Protein AF-X1KJT9-F1 (afdb_monomer)

Radius of gyration: 26.24 Å; Cα contacts (8 Å, |Δi|>4): 200; chains: 1; bounding box: 76×40×65 Å

Foldseek 3Di:
DDDDDDDPVDDDDPVVVVVVVVVCVVVVHPDDDPDDDDDDPDPPPPPPDDDDQDPVLVVCQQADAAEPVLVVLCLVPVVSSCVCPVVVDDDPPDPDLDDDLVLVQVLVLVLVCVLCVVQAVAQDDLDPVSVVCSLVSLVVSLCVSCVVRDDPCSVVVSVVCVVVVVVVSVCSNPPPPQQFGGWNDAQDKDWDWDDDPPGIHIYIDTFHTWTQHPVRDIDTDDDDPDPPPPPPDDCVCVVPQDPDSVRVSD

Mean predicted aligned error: 12.19 Å

Nearest PDB structures (foldseek):
  4ic1-assembly1_D  TM=3.280E-01  e=5.562E-02  Saccharolobus solfataricus P2
  7aor-assembly1_u  TM=2.710E-01  e=9.405E-01  Trypanosoma cruzi strain CL Brener
  6ysz-assembly1_A  TM=5.244E-01  e=9.360E+00  Escherichia phage T7

InterPro domains:
  IPR011604 PD-(D/E)XK endonuclease-like domain superfamily [G3DSA:3.90.320.10] (45-244)
  IPR038726 PD-(D/E)XK endonuclease-like domain, AddAB-type [PF12705] (66-237)

Structure (mmCIF, N/CA/C/O backbone):
data_AF-X1KJT9-F1
#
_entry.id   AF-X1KJT9-F1
#
loop_
_atom_site.group_PDB
_atom_site.id
_atom_site.type_symbol
_atom_site.label_atom_id
_atom_site.label_alt_id
_atom_site.label_comp_id
_atom_site.label_asym_id
_atom_site.label_entity_id
_atom_site.label_seq_id
_atom_site.pdbx_PDB_ins_code
_atom_site.Cartn_x
_atom_site.Cartn_y
_atom_site.Cartn_z
_atom_site.occupancy
_atom_site.B_iso_or_equiv
_atom_site.auth_seq_id
_atom_site.auth_comp_id
_atom_site.auth_asym_id
_atom_site.auth_atom_id
_atom_site.pdbx_PDB_model_num
ATOM 1 N N . HIS A 1 1 ? 40.900 -1.464 -30.875 1.00 63.62 1 HIS A N 1
ATOM 2 C CA . HIS A 1 1 ? 40.202 -0.169 -30.743 1.00 63.62 1 HIS A CA 1
ATOM 3 C C . HIS A 1 1 ? 39.286 -0.243 -29.531 1.00 63.62 1 HIS A C 1
ATOM 5 O O . HIS A 1 1 ? 38.656 -1.276 -29.354 1.00 63.62 1 HIS A O 1
ATOM 11 N N . LEU A 1 2 ? 39.279 0.779 -28.672 1.00 69.38 2 LEU A N 1
ATOM 12 C CA . LEU A 1 2 ? 38.346 0.868 -27.544 1.00 69.38 2 LEU A CA 1
ATOM 13 C C . LEU A 1 2 ? 37.087 1.581 -28.036 1.00 69.38 2 LEU A C 1
ATOM 15 O O . LEU A 1 2 ? 37.201 2.633 -28.661 1.00 69.38 2 LEU A O 1
ATOM 19 N N . ILE A 1 3 ? 35.923 0.990 -27.788 1.00 73.31 3 ILE A N 1
ATOM 20 C CA . ILE A 1 3 ? 34.614 1.541 -28.147 1.00 73.31 3 ILE A CA 1
ATOM 21 C C . ILE A 1 3 ? 33.859 1.738 -26.837 1.00 73.31 3 ILE A C 1
ATOM 23 O O . ILE A 1 3 ? 33.831 0.828 -26.009 1.00 73.31 3 ILE A O 1
ATOM 27 N N . TYR A 1 4 ? 33.288 2.921 -26.635 1.00 73.19 4 TYR A N 1
ATOM 28 C CA . TYR A 1 4 ? 32.489 3.240 -25.458 1.00 73.19 4 TYR A CA 1
ATOM 29 C C . TYR A 1 4 ? 31.256 4.049 -25.873 1.00 73.19 4 TYR A C 1
ATOM 31 O O . TYR A 1 4 ? 31.257 4.709 -26.911 1.00 73.19 4 TYR A O 1
ATOM 39 N N . GLU A 1 5 ? 30.200 3.948 -25.073 1.00 71.44 5 GLU A N 1
ATOM 40 C CA . GLU A 1 5 ? 28.958 4.698 -25.244 1.00 71.44 5 GLU A CA 1
ATOM 41 C C . GLU A 1 5 ? 28.996 5.920 -24.320 1.00 71.44 5 GLU A C 1
ATOM 43 O O . GLU A 1 5 ? 29.374 5.793 -23.157 1.00 71.44 5 GLU A O 1
ATOM 48 N N . GLU A 1 6 ? 28.623 7.089 -24.836 1.00 67.06 6 GLU A N 1
ATOM 49 C CA . GLU A 1 6 ? 28.507 8.328 -24.066 1.00 67.06 6 GLU A CA 1
ATOM 50 C C . GLU A 1 6 ? 27.130 8.926 -24.338 1.00 67.06 6 GLU A C 1
ATOM 52 O O . GLU A 1 6 ? 26.809 9.288 -25.471 1.00 67.06 6 GLU A O 1
ATOM 57 N N . ASN A 1 7 ? 26.293 8.971 -23.306 1.00 71.12 7 ASN A N 1
ATOM 58 C CA . ASN A 1 7 ? 24.970 9.586 -23.347 1.00 71.12 7 ASN A CA 1
ATOM 59 C C . ASN A 1 7 ? 24.671 10.230 -21.979 1.00 71.12 7 ASN A C 1
ATOM 61 O O . ASN A 1 7 ? 25.458 10.098 -21.045 1.00 71.12 7 ASN A O 1
ATOM 65 N N . SER A 1 8 ? 23.546 10.935 -21.844 1.00 63.91 8 SER A N 1
ATOM 66 C CA . SER A 1 8 ? 23.179 11.643 -20.604 1.00 63.91 8 SER A CA 1
ATOM 67 C C . SER A 1 8 ? 23.003 10.742 -19.373 1.00 63.91 8 SER A C 1
ATOM 69 O O . SER A 1 8 ? 22.919 11.255 -18.263 1.00 63.91 8 SER A O 1
ATOM 71 N N . GLU A 1 9 ? 22.921 9.423 -19.556 1.00 60.72 9 GLU A N 1
ATOM 72 C CA . GLU A 1 9 ? 22.729 8.435 -18.487 1.00 60.72 9 GLU A CA 1
ATOM 73 C C . GLU A 1 9 ? 23.991 7.607 -18.199 1.00 60.72 9 GLU A C 1
ATOM 75 O O . GLU A 1 9 ? 24.085 6.966 -17.152 1.00 60.72 9 GLU A O 1
ATOM 80 N N . LYS A 1 10 ? 24.963 7.591 -19.118 1.00 68.12 10 LYS A N 1
ATOM 81 C CA . LYS A 1 10 ? 26.172 6.771 -19.031 1.00 68.12 10 LYS A CA 1
ATOM 82 C C . LYS A 1 10 ? 27.414 7.625 -19.207 1.00 68.12 10 LYS A C 1
ATOM 84 O O . LYS A 1 10 ? 27.759 8.047 -20.311 1.00 68.12 10 LYS A O 1
ATOM 89 N N . GLU A 1 11 ? 28.111 7.808 -18.093 1.00 71.69 11 GLU A N 1
ATOM 90 C CA . GLU A 1 11 ? 29.439 8.404 -18.065 1.00 71.69 11 GLU A CA 1
ATOM 91 C C . GLU A 1 11 ? 30.502 7.431 -18.589 1.00 71.69 11 GLU A C 1
ATOM 93 O O . GLU A 1 11 ? 30.351 6.203 -18.564 1.00 71.69 11 GLU A O 1
ATOM 98 N N . ARG A 1 12 ? 31.622 7.993 -19.049 1.00 75.31 12 ARG A N 1
ATOM 99 C CA . ARG A 1 12 ? 32.773 7.213 -19.498 1.00 75.31 12 ARG A CA 1
ATOM 100 C C . ARG A 1 12 ? 33.319 6.376 -18.343 1.00 75.31 12 ARG A C 1
ATOM 102 O O . ARG A 1 12 ? 33.452 6.834 -17.212 1.00 75.31 12 ARG A O 1
ATOM 109 N N . SER A 1 13 ? 33.686 5.131 -18.640 1.00 80.19 13 SER A N 1
ATOM 110 C CA . SER A 1 13 ? 34.333 4.269 -17.649 1.00 80.19 13 SER A CA 1
ATOM 111 C C . SER A 1 13 ? 35.632 4.901 -17.143 1.00 80.19 13 SER A C 1
ATOM 113 O O . SER A 1 13 ? 36.417 5.433 -17.929 1.00 80.19 13 SER A O 1
ATOM 115 N N . ARG A 1 14 ? 35.913 4.752 -15.842 1.00 80.00 14 ARG A N 1
ATOM 116 C CA . ARG A 1 14 ? 37.150 5.234 -15.193 1.00 80.00 14 ARG A CA 1
ATOM 117 C C . ARG A 1 14 ? 38.424 4.756 -15.894 1.00 80.00 14 ARG A C 1
ATOM 119 O O . ARG A 1 14 ? 39.421 5.466 -15.909 1.00 80.00 14 ARG A O 1
ATOM 126 N N . PHE A 1 15 ? 38.377 3.576 -16.510 1.00 81.31 15 PHE A N 1
ATOM 127 C CA . PHE A 1 15 ? 39.486 3.043 -17.298 1.00 81.31 15 PHE A CA 1
ATOM 128 C C . PHE A 1 15 ? 39.744 3.855 -18.578 1.00 81.31 15 PHE A C 1
ATOM 130 O O . PHE A 1 15 ? 40.888 4.094 -18.955 1.00 81.31 15 PHE A O 1
ATOM 137 N N . ILE A 1 16 ? 38.679 4.313 -19.242 1.00 82.06 16 ILE A N 1
ATOM 138 C CA . ILE A 1 16 ? 38.775 5.181 -20.421 1.00 82.06 16 ILE A CA 1
ATOM 139 C C . ILE A 1 16 ? 39.298 6.562 -20.012 1.00 82.06 16 ILE A C 1
ATOM 141 O O . ILE A 1 16 ? 40.195 7.083 -20.674 1.00 82.06 16 ILE A O 1
ATOM 145 N N . GLU A 1 17 ? 38.812 7.102 -18.893 1.00 82.62 17 GLU A N 1
ATOM 146 C CA . GLU A 1 17 ? 39.304 8.362 -18.317 1.00 82.62 17 GLU A CA 1
ATOM 147 C C . GLU A 1 17 ? 40.800 8.305 -17.999 1.00 82.62 17 GLU A C 1
ATOM 149 O O . GLU A 1 17 ? 41.558 9.203 -18.369 1.00 82.62 17 GLU A O 1
ATOM 154 N N . GLU A 1 18 ? 41.267 7.212 -17.394 1.00 84.12 18 GLU A N 1
ATOM 155 C CA . GLU A 1 18 ? 42.684 7.027 -17.093 1.00 84.12 18 GLU A CA 1
ATOM 156 C C . GLU A 1 18 ? 43.543 7.017 -18.368 1.00 84.12 18 GLU A C 1
ATOM 158 O O . GLU A 1 18 ? 44.583 7.677 -18.427 1.00 84.12 18 GLU A O 1
ATOM 163 N N . ILE A 1 19 ? 43.098 6.339 -19.428 1.00 83.56 19 ILE A N 1
ATOM 164 C CA . ILE A 1 19 ? 43.821 6.304 -20.708 1.00 83.56 19 ILE A CA 1
ATOM 165 C C . ILE A 1 19 ? 43.876 7.694 -21.360 1.00 83.56 19 ILE A C 1
ATOM 167 O O . ILE A 1 19 ? 44.932 8.089 -21.871 1.00 83.56 19 ILE A O 1
ATOM 171 N N . ILE A 1 20 ? 42.765 8.439 -21.348 1.00 81.06 20 ILE A N 1
ATOM 172 C CA . ILE A 1 20 ? 42.701 9.815 -21.868 1.00 81.06 20 ILE A CA 1
ATOM 173 C C . ILE A 1 20 ? 43.667 10.708 -21.079 1.00 81.06 20 ILE A C 1
ATOM 175 O O . ILE A 1 20 ? 44.489 11.415 -21.669 1.00 81.06 20 ILE A O 1
ATOM 179 N N . TRP A 1 21 ? 43.643 10.603 -19.752 1.00 82.06 21 TRP A N 1
ATOM 180 C CA . TRP A 1 21 ? 44.489 11.375 -18.849 1.00 82.06 21 TRP A CA 1
ATOM 181 C C . TRP A 1 21 ? 45.985 11.122 -19.060 1.00 82.06 21 TRP A C 1
ATOM 183 O O . TRP A 1 21 ? 46.776 12.064 -19.170 1.00 82.06 21 TRP A O 1
ATOM 193 N N . GLN A 1 22 ? 46.396 9.856 -19.176 1.00 83.56 22 GLN A N 1
ATOM 194 C CA . GLN A 1 22 ? 47.798 9.501 -19.426 1.00 83.56 22 GLN A CA 1
ATOM 195 C C . GLN A 1 22 ? 48.298 10.059 -20.768 1.00 83.56 22 GLN A C 1
ATOM 197 O O . GLN A 1 22 ? 49.446 10.505 -20.879 1.00 83.56 22 GLN A O 1
ATOM 202 N N . ARG A 1 23 ? 47.437 10.104 -21.793 1.00 79.19 23 ARG A N 1
ATOM 203 C CA . ARG A 1 23 ? 47.772 10.710 -23.092 1.00 79.19 23 ARG A CA 1
ATOM 204 C C . ARG A 1 23 ? 47.919 12.227 -23.013 1.00 79.19 23 ARG A C 1
ATOM 206 O O . ARG A 1 23 ? 48.904 12.752 -23.537 1.00 79.19 23 ARG A O 1
ATOM 213 N N . GLN A 1 24 ? 47.004 12.914 -22.333 1.00 81.81 24 GLN A N 1
ATOM 214 C CA . GLN A 1 24 ? 47.072 14.366 -22.120 1.00 81.81 24 GLN A CA 1
ATOM 215 C C . GLN A 1 24 ? 48.343 14.762 -21.358 1.00 81.81 24 GLN A C 1
ATOM 217 O O . GLN A 1 24 ? 49.068 15.666 -21.782 1.00 81.81 24 GLN A O 1
ATOM 222 N N . LYS A 1 25 ? 48.684 14.010 -20.300 1.00 82.56 25 LYS A N 1
ATOM 223 C CA . LYS A 1 25 ? 49.941 14.177 -19.554 1.00 82.56 25 LYS A CA 1
ATOM 224 C C . LYS A 1 25 ? 51.168 14.070 -20.455 1.00 82.56 25 LYS A C 1
ATOM 226 O O . LYS A 1 25 ? 52.048 14.928 -20.392 1.00 82.56 25 LYS A O 1
ATOM 231 N N . LYS A 1 26 ? 51.223 13.052 -21.321 1.00 82.19 26 LYS A N 1
ATOM 232 C CA . LYS A 1 26 ? 52.357 12.837 -22.235 1.00 82.19 26 LYS A CA 1
ATOM 233 C C . LYS A 1 26 ? 52.506 13.962 -23.265 1.00 82.19 26 LYS A C 1
ATOM 235 O O . LYS A 1 26 ? 53.626 14.296 -23.637 1.00 82.19 26 LYS A O 1
ATOM 240 N N . LYS A 1 27 ? 51.393 14.549 -23.713 1.00 79.12 27 LYS A N 1
ATOM 241 C CA . LYS A 1 27 ? 51.368 15.627 -24.713 1.00 79.12 27 LYS A CA 1
ATOM 242 C C . LYS A 1 27 ? 51.496 17.037 -24.122 1.00 79.12 27 LYS A C 1
ATOM 244 O O . LYS A 1 27 ? 51.626 17.980 -2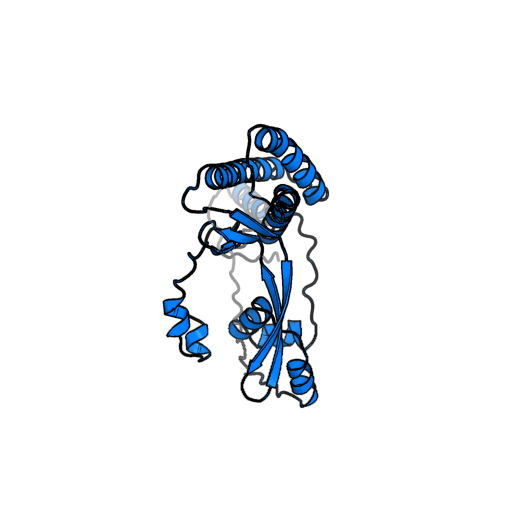4.893 1.00 79.12 27 LYS A O 1
ATOM 249 N N . LYS A 1 28 ? 51.473 17.190 -22.788 1.00 77.31 28 LYS A N 1
ATOM 250 C CA . LYS A 1 28 ? 51.461 18.489 -22.078 1.00 77.31 28 LYS A CA 1
ATOM 251 C C . LYS A 1 28 ? 50.401 19.464 -22.614 1.00 77.31 28 LYS A C 1
ATOM 253 O O . LYS A 1 28 ? 50.592 20.676 -22.596 1.00 77.31 28 LYS A O 1
ATOM 258 N N . ALA A 1 29 ? 49.284 18.930 -23.091 1.00 71.88 29 ALA A N 1
ATOM 259 C CA . ALA A 1 29 ? 48.186 19.704 -23.639 1.00 71.88 29 ALA A CA 1
ATOM 260 C C . ALA A 1 29 ? 46.874 19.113 -23.125 1.00 71.88 29 ALA A C 1
ATOM 262 O O . ALA A 1 29 ? 46.638 17.913 -23.248 1.00 71.88 29 ALA A O 1
ATOM 263 N N . PHE A 1 30 ? 46.017 19.975 -22.582 1.00 65.00 30 PHE A N 1
ATOM 264 C CA . PHE A 1 30 ? 44.653 19.633 -22.162 1.00 65.00 30 PHE A CA 1
ATOM 265 C C . PHE A 1 30 ? 43.657 19.666 -23.329 1.00 65.00 30 PHE A C 1
ATOM 267 O O . PHE A 1 30 ? 42.449 19.702 -23.118 1.00 65.00 30 PHE A O 1
ATOM 274 N N . ALA A 1 31 ? 44.152 19.702 -24.570 1.00 64.00 31 ALA A N 1
ATOM 275 C CA . ALA A 1 31 ? 43.296 19.751 -25.740 1.00 64.00 31 ALA A CA 1
ATOM 276 C C . ALA A 1 31 ? 42.412 18.497 -25.787 1.00 64.00 31 ALA A C 1
ATOM 278 O O . ALA A 1 31 ? 42.901 17.370 -25.674 1.00 64.00 31 ALA A O 1
ATOM 279 N N . ILE A 1 32 ? 41.107 18.715 -25.950 1.00 63.22 32 ILE A N 1
ATOM 280 C CA . ILE A 1 32 ? 40.135 17.656 -26.207 1.00 63.22 32 ILE A CA 1
ATOM 281 C C . ILE A 1 32 ? 40.511 17.052 -27.562 1.00 63.22 32 ILE A C 1
ATOM 283 O O . ILE A 1 32 ? 40.352 17.698 -28.597 1.00 63.22 32 ILE A O 1
ATOM 287 N N . GLU A 1 33 ? 41.067 15.840 -27.564 1.00 64.12 33 GLU A N 1
ATOM 288 C CA . GLU A 1 33 ? 41.268 15.116 -28.817 1.00 64.12 33 GLU A CA 1
ATOM 289 C C . GLU A 1 33 ? 39.890 14.787 -29.403 1.00 64.12 33 GLU A C 1
ATOM 291 O O . GLU A 1 33 ? 39.056 14.231 -28.684 1.00 64.12 33 GLU A O 1
ATOM 296 N N . PRO A 1 34 ? 39.618 15.114 -30.679 1.00 64.75 34 PRO A N 1
ATOM 297 C CA . PRO A 1 34 ? 38.368 14.725 -31.311 1.00 64.75 34 PRO A CA 1
ATOM 298 C C . PRO A 1 34 ? 38.320 13.197 -31.397 1.00 64.75 34 PRO A C 1
ATOM 300 O O . PRO A 1 34 ? 39.067 12.572 -32.152 1.00 64.75 34 PRO A O 1
ATOM 303 N N . ILE A 1 35 ? 37.459 12.591 -30.581 1.00 71.81 35 ILE A N 1
ATOM 304 C CA . ILE A 1 35 ? 37.204 11.153 -30.603 1.00 71.81 35 ILE A CA 1
ATOM 305 C C . ILE A 1 35 ? 36.217 10.894 -31.747 1.00 71.81 35 ILE A C 1
ATOM 307 O O . ILE A 1 35 ? 35.151 11.513 -31.761 1.00 71.81 35 ILE A O 1
ATOM 311 N N . PRO A 1 36 ? 36.537 10.013 -32.714 1.00 74.94 36 PRO A N 1
ATOM 312 C CA . PRO A 1 36 ? 35.617 9.685 -33.794 1.00 74.94 36 PRO A CA 1
ATOM 313 C C . PRO A 1 36 ? 34.317 9.120 -33.221 1.00 74.94 36 PRO A C 1
ATOM 315 O O . PRO A 1 36 ? 34.314 8.050 -32.612 1.00 74.94 36 PRO A O 1
ATOM 318 N N . GLN A 1 37 ? 33.216 9.842 -33.414 1.00 73.50 37 GLN A N 1
ATOM 319 C CA . GLN A 1 37 ? 31.889 9.352 -33.071 1.00 73.50 37 GLN A CA 1
ATOM 320 C C . GLN A 1 37 ? 31.336 8.559 -34.251 1.00 73.50 37 GLN A C 1
ATOM 322 O O . GLN A 1 37 ? 31.286 9.052 -35.378 1.00 73.50 37 GLN A O 1
ATOM 327 N N . VAL A 1 38 ? 30.922 7.323 -33.989 1.00 74.88 38 VAL A N 1
ATOM 328 C CA . VAL A 1 38 ? 30.206 6.495 -34.960 1.00 74.88 38 VAL A CA 1
ATOM 329 C C . VAL A 1 38 ? 28.749 6.470 -34.534 1.00 74.88 38 VAL A C 1
ATOM 331 O O . VAL A 1 38 ? 28.433 6.011 -33.438 1.00 74.88 38 VAL A O 1
ATOM 334 N N . SER A 1 39 ? 27.867 6.976 -35.390 1.00 72.31 39 SER A N 1
ATOM 335 C CA . SER A 1 39 ? 26.426 6.821 -35.225 1.00 72.31 39 SER A CA 1
ATOM 336 C C . SER A 1 39 ? 25.938 5.682 -36.112 1.00 72.31 39 SER A C 1
ATOM 338 O O . SER A 1 39 ? 26.368 5.528 -37.256 1.00 72.31 39 SER A O 1
ATOM 340 N N . PHE A 1 40 ? 25.041 4.864 -35.573 1.00 73.44 40 PHE A N 1
ATOM 341 C CA . PHE A 1 40 ? 24.325 3.859 -36.343 1.00 73.44 40 PHE A CA 1
ATOM 342 C C . PHE A 1 40 ? 22.916 4.390 -36.581 1.00 73.44 40 PHE A C 1
ATOM 344 O O . PHE A 1 40 ? 22.200 4.677 -35.623 1.00 73.44 40 PHE A O 1
ATOM 351 N N . SER A 1 41 ? 22.517 4.529 -37.847 1.00 69.31 41 SER A N 1
ATOM 352 C CA . SER A 1 41 ? 21.112 4.770 -38.173 1.00 69.31 41 SER A CA 1
ATOM 353 C C . SER A 1 41 ? 20.338 3.490 -37.875 1.00 69.31 41 SER A C 1
ATOM 355 O O . SER A 1 41 ? 20.471 2.492 -38.585 1.00 69.31 41 SER A O 1
ATOM 357 N N . THR A 1 42 ? 19.576 3.485 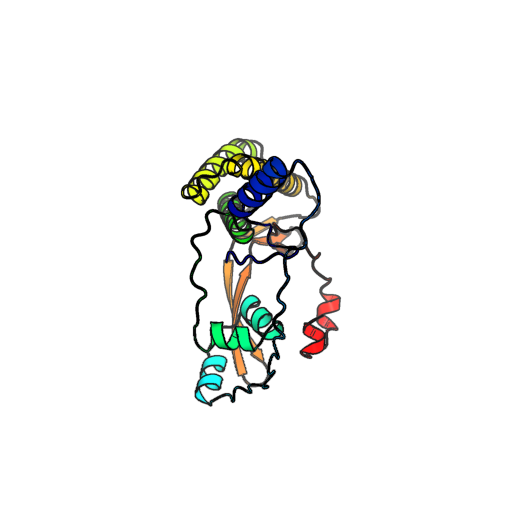-36.787 1.00 61.06 42 THR A N 1
ATOM 358 C CA . THR A 1 42 ? 18.626 2.415 -36.505 1.00 61.06 42 THR A CA 1
ATOM 359 C C . THR A 1 42 ? 17.332 2.723 -37.242 1.00 61.06 42 THR A C 1
ATOM 361 O O . THR A 1 42 ? 16.462 3.443 -36.756 1.00 61.06 42 THR A O 1
ATOM 364 N N . GLU A 1 43 ? 17.172 2.147 -38.431 1.00 65.38 43 GLU A N 1
ATOM 365 C CA . GLU A 1 43 ? 15.846 2.043 -39.033 1.00 65.38 43 GLU A CA 1
ATOM 366 C C . GLU A 1 43 ? 15.031 1.044 -38.210 1.00 65.38 43 GLU A C 1
ATOM 368 O O . GLU A 1 43 ? 15.066 -0.171 -38.414 1.00 65.38 43 GLU A O 1
ATOM 373 N N . VAL A 1 44 ? 14.313 1.558 -37.212 1.00 61.16 44 VAL A N 1
ATOM 374 C CA . VAL A 1 44 ? 13.321 0.771 -36.488 1.00 61.16 44 VAL A CA 1
ATOM 375 C C . VAL A 1 44 ? 12.180 0.506 -37.463 1.00 61.16 44 VAL A C 1
ATOM 377 O O . VAL A 1 44 ? 11.277 1.325 -37.629 1.00 61.16 44 VAL A O 1
ATOM 380 N N . LEU A 1 45 ? 12.220 -0.651 -38.123 1.00 61.34 45 LEU A N 1
ATOM 381 C CA . LEU A 1 45 ? 11.093 -1.177 -38.884 1.00 61.34 45 LEU A CA 1
ATOM 382 C C . LEU A 1 45 ? 9.928 -1.402 -37.913 1.00 61.34 45 LEU A C 1
ATOM 384 O O . LEU A 1 45 ? 9.794 -2.461 -37.291 1.00 61.34 45 LEU A O 1
ATOM 388 N N . LEU A 1 46 ? 9.074 -0.386 -37.773 1.00 59.59 46 LEU A N 1
ATOM 389 C CA . LEU A 1 46 ? 7.815 -0.436 -37.033 1.00 59.59 46 LEU A CA 1
ATOM 390 C C . LEU A 1 46 ? 6.809 -1.295 -37.804 1.00 59.59 46 LEU A C 1
ATOM 392 O O . LEU A 1 46 ? 5.770 -0.835 -38.274 1.00 59.59 46 LEU A O 1
ATOM 396 N N . THR A 1 47 ? 7.114 -2.579 -37.940 1.00 62.09 47 THR A N 1
ATOM 397 C CA . THR A 1 47 ? 6.131 -3.559 -38.383 1.00 62.09 47 THR A CA 1
ATOM 398 C C . THR A 1 47 ? 5.057 -3.615 -37.302 1.00 62.09 47 THR A C 1
ATOM 400 O O . THR A 1 47 ? 5.312 -4.097 -36.196 1.00 62.09 47 THR A O 1
ATOM 403 N N . LYS A 1 48 ? 3.858 -3.093 -37.590 1.00 65.56 48 LYS A N 1
ATOM 404 C CA . LYS A 1 48 ? 2.693 -3.252 -36.712 1.00 65.56 48 LYS A CA 1
ATOM 405 C C . LYS A 1 48 ? 2.393 -4.746 -36.593 1.00 65.56 48 LYS A C 1
ATOM 407 O O . LYS A 1 48 ? 1.768 -5.333 -37.470 1.00 65.56 48 LYS A O 1
ATOM 412 N N . ARG A 1 49 ? 2.875 -5.375 -35.522 1.00 68.56 49 ARG A N 1
ATOM 413 C CA . ARG A 1 49 ? 2.532 -6.758 -35.191 1.00 68.56 49 ARG A CA 1
ATOM 414 C C . ARG A 1 49 ? 1.163 -6.760 -34.528 1.00 68.56 49 ARG A C 1
ATOM 416 O O . ARG A 1 49 ? 1.022 -6.334 -33.385 1.00 68.56 49 ARG A O 1
ATOM 423 N N . GLU A 1 50 ? 0.158 -7.212 -35.263 1.00 80.44 50 GLU A N 1
ATOM 424 C CA . GLU A 1 50 ? -1.166 -7.466 -34.710 1.00 80.44 50 GLU A CA 1
ATOM 425 C C . GLU A 1 50 ? -1.209 -8.873 -34.107 1.00 80.44 50 GLU A C 1
ATOM 427 O O . GLU A 1 50 ? -0.863 -9.857 -34.759 1.00 80.44 50 GLU A O 1
ATOM 432 N N . ILE A 1 51 ? -1.640 -8.970 -32.850 1.00 81.25 51 ILE A N 1
ATOM 433 C CA . ILE A 1 51 ? -1.844 -10.251 -32.174 1.00 81.25 51 ILE A CA 1
ATOM 434 C C . ILE A 1 51 ? -3.333 -10.580 -32.260 1.00 81.25 51 ILE A C 1
ATOM 436 O O . ILE A 1 51 ? -4.161 -9.964 -31.578 1.00 81.25 51 ILE A O 1
ATOM 440 N N . ARG A 1 52 ? -3.679 -11.553 -33.109 1.00 87.44 52 ARG A N 1
ATOM 441 C CA . ARG A 1 52 ? -5.045 -12.082 -33.194 1.00 87.44 52 ARG A CA 1
ATOM 442 C C . ARG A 1 52 ? -5.366 -12.861 -31.921 1.00 87.44 52 ARG A C 1
ATOM 444 O O . ARG A 1 52 ? -4.595 -13.720 -31.507 1.00 87.44 52 ARG A O 1
ATOM 451 N N . LYS A 1 53 ? -6.511 -12.561 -31.306 1.00 89.25 53 LYS A N 1
ATOM 452 C CA . LYS A 1 53 ? -6.978 -13.254 -30.099 1.00 89.25 53 LYS A CA 1
ATOM 453 C C . LYS A 1 53 ? -7.592 -14.593 -30.497 1.00 89.25 53 LYS A C 1
ATOM 455 O O . LYS A 1 53 ? -8.490 -14.617 -31.337 1.00 89.25 53 LYS A O 1
ATOM 460 N N . THR A 1 54 ? -7.120 -15.683 -29.903 1.00 93.38 54 THR A N 1
ATOM 461 C CA . THR A 1 54 ? -7.732 -17.007 -30.076 1.00 93.38 54 THR A CA 1
ATOM 462 C C . THR A 1 54 ? -8.941 -17.161 -29.149 1.00 93.38 54 THR A C 1
ATOM 464 O O . THR A 1 54 ? -9.078 -16.425 -28.169 1.00 93.38 54 THR A O 1
ATOM 467 N N . ALA A 1 55 ? -9.822 -18.123 -29.436 1.00 93.31 55 ALA A N 1
ATOM 468 C CA . ALA A 1 55 ? -10.955 -18.433 -28.559 1.00 93.31 55 ALA A CA 1
ATOM 469 C C . ALA A 1 55 ? -10.491 -18.839 -27.147 1.00 93.31 55 ALA A C 1
ATOM 471 O O . ALA A 1 55 ? -11.064 -18.386 -26.161 1.00 93.31 55 ALA A O 1
ATOM 472 N N . GLU A 1 56 ? -9.401 -19.604 -27.053 1.00 92.50 56 GLU A N 1
ATOM 473 C CA . GLU A 1 56 ? -8.781 -20.002 -25.784 1.00 92.50 56 GLU A CA 1
ATOM 474 C C . GLU A 1 56 ? -8.306 -18.797 -24.967 1.00 92.50 56 GLU A C 1
ATOM 476 O O . GLU A 1 56 ? -8.583 -18.718 -23.773 1.00 92.50 56 GLU A O 1
ATOM 481 N N . MET A 1 57 ? -7.657 -17.814 -25.607 1.00 92.56 57 MET A N 1
ATOM 482 C CA . MET A 1 57 ? -7.244 -16.577 -24.931 1.00 92.56 57 MET A CA 1
ATOM 483 C C . MET A 1 57 ? -8.448 -15.805 -24.392 1.00 92.56 57 MET A C 1
ATOM 485 O O . MET A 1 57 ? -8.390 -15.251 -23.297 1.00 92.56 57 MET A O 1
ATOM 489 N N . VAL A 1 58 ? -9.536 -15.738 -25.162 1.00 90.81 58 VAL A N 1
ATOM 490 C CA . VAL A 1 58 ? -10.755 -15.042 -24.736 1.00 90.81 58 VAL A CA 1
ATOM 491 C C . VAL A 1 58 ? -11.397 -15.760 -23.553 1.00 90.81 58 VAL A C 1
ATOM 493 O O . VAL A 1 58 ? -11.771 -15.099 -22.589 1.00 90.81 58 VAL A O 1
ATOM 496 N N . GLU A 1 59 ? -11.494 -17.087 -23.592 1.00 91.31 59 GLU A N 1
ATOM 497 C CA . GLU A 1 59 ? -12.072 -17.867 -22.497 1.00 91.31 59 GLU A CA 1
ATOM 498 C C . GLU A 1 59 ? -11.216 -17.800 -21.227 1.00 91.31 59 GLU A C 1
ATOM 500 O O . GLU A 1 59 ? -11.749 -17.625 -20.131 1.00 91.31 59 GLU A O 1
ATOM 505 N N . PHE A 1 60 ? -9.889 -17.837 -21.374 1.00 91.69 60 PHE A N 1
ATOM 506 C CA . PHE A 1 60 ? -8.956 -17.578 -20.281 1.00 91.69 60 PHE A CA 1
ATOM 507 C C . PHE A 1 60 ? -9.227 -16.211 -19.644 1.00 91.69 60 PHE A C 1
ATOM 509 O O . PHE A 1 60 ? -9.476 -16.132 -18.444 1.00 91.69 60 PHE A O 1
ATOM 516 N N . LEU A 1 61 ? -9.264 -15.143 -20.447 1.00 91.50 61 LEU A N 1
ATOM 517 C CA . LEU A 1 61 ? -9.507 -13.784 -19.955 1.00 91.50 61 LEU A CA 1
ATOM 518 C C . LEU A 1 61 ? -10.894 -13.620 -19.315 1.00 91.50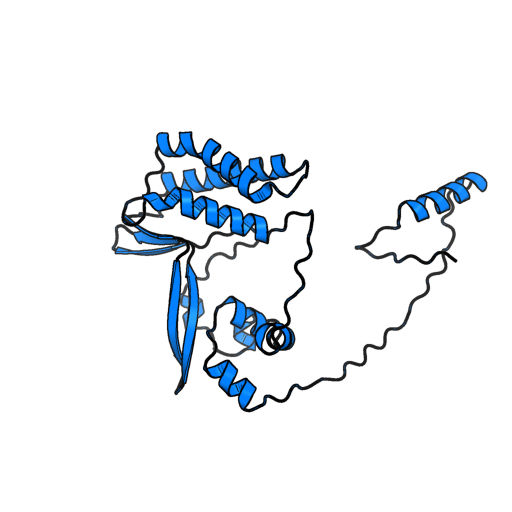 61 LEU A C 1
ATOM 520 O O . LEU A 1 61 ? -11.039 -12.822 -18.399 1.00 91.50 61 LEU A O 1
ATOM 524 N N . ARG A 1 62 ? -11.908 -14.382 -19.744 1.00 89.00 62 ARG A N 1
ATOM 525 C CA . ARG A 1 62 ? -13.245 -14.355 -19.124 1.00 89.00 62 ARG A CA 1
ATOM 526 C C . ARG A 1 62 ? -13.259 -14.886 -17.694 1.00 89.00 62 ARG A C 1
ATOM 528 O O . ARG A 1 62 ? -14.036 -14.386 -16.890 1.00 89.00 62 ARG A O 1
ATOM 535 N N . ARG A 1 63 ? -12.440 -15.894 -17.392 1.00 87.88 63 ARG A N 1
ATOM 536 C CA . ARG A 1 63 ? -12.399 -16.557 -16.074 1.00 87.88 63 ARG A CA 1
ATOM 537 C C . ARG A 1 63 ? -11.296 -16.031 -15.166 1.00 87.88 63 ARG A C 1
ATOM 539 O O . ARG A 1 63 ? -11.215 -16.416 -14.006 1.00 87.88 63 ARG A O 1
ATOM 546 N N . TRP A 1 64 ? -10.392 -15.225 -15.705 1.00 88.69 64 TRP A N 1
ATOM 547 C CA . TRP A 1 64 ? -9.221 -14.783 -14.973 1.00 88.69 64 TRP A CA 1
ATOM 548 C C . TRP A 1 64 ? -9.572 -13.619 -14.033 1.00 88.69 64 TRP A C 1
ATOM 550 O O . TRP A 1 64 ? -10.219 -12.667 -14.475 1.00 88.69 64 TRP A O 1
ATOM 560 N N . PRO A 1 65 ? -9.143 -13.643 -12.756 1.00 91.62 65 PRO A N 1
ATOM 561 C CA . PRO A 1 65 ? -9.437 -12.556 -11.835 1.00 91.62 65 PRO A CA 1
ATOM 562 C C . PRO A 1 65 ? -8.713 -11.276 -12.252 1.00 91.62 65 PRO A C 1
ATOM 564 O O . PRO A 1 65 ? -7.497 -11.251 -12.468 1.00 91.62 65 PRO A O 1
ATOM 567 N N . TYR A 1 66 ? -9.439 -10.171 -12.292 1.00 93.94 66 TYR A N 1
ATOM 568 C CA . TYR A 1 66 ? -8.903 -8.847 -12.574 1.00 93.94 66 TYR A CA 1
ATOM 569 C C . TYR A 1 66 ? -8.474 -8.127 -11.290 1.00 93.94 66 TYR A C 1
ATOM 571 O O . TYR A 1 66 ? -8.784 -8.537 -10.173 1.00 93.94 66 TYR A O 1
ATOM 579 N N . SER A 1 67 ? -7.676 -7.076 -11.451 1.00 93.44 67 SER A N 1
ATOM 580 C CA . SER A 1 67 ? -7.282 -6.146 -10.389 1.00 93.44 67 SER A CA 1
ATOM 581 C C . SER A 1 67 ? -6.948 -4.794 -11.012 1.00 93.44 67 SER A C 1
ATOM 583 O O . SER A 1 67 ? -6.674 -4.732 -12.217 1.00 93.44 67 SER A O 1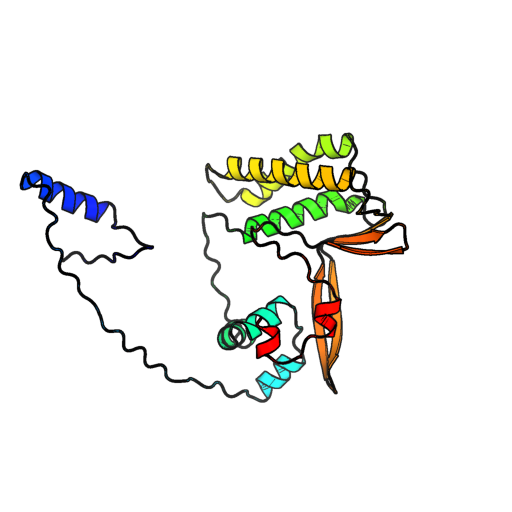
ATOM 585 N N . ALA A 1 68 ? -6.916 -3.725 -10.211 1.00 88.19 68 ALA A N 1
ATOM 586 C CA . ALA A 1 68 ? -6.543 -2.388 -10.685 1.00 88.19 68 ALA A CA 1
ATOM 587 C C . ALA A 1 68 ? -5.199 -2.409 -11.438 1.00 88.19 68 ALA A C 1
ATOM 589 O O . ALA A 1 68 ? -5.131 -2.023 -12.598 1.00 88.19 68 ALA A O 1
ATOM 590 N N . THR A 1 69 ? -4.162 -3.027 -10.861 1.00 88.44 69 THR A N 1
ATOM 591 C CA . THR A 1 69 ? -2.833 -3.138 -11.491 1.00 88.44 69 THR A CA 1
ATOM 592 C C . THR A 1 69 ? -2.856 -3.852 -12.846 1.00 88.44 69 THR A C 1
ATOM 594 O O . THR A 1 69 ? -2.115 -3.477 -13.761 1.00 88.44 69 THR A O 1
ATOM 597 N N . ARG A 1 70 ? -3.682 -4.896 -13.002 1.00 91.31 70 ARG A N 1
ATOM 598 C CA . ARG A 1 70 ? -3.820 -5.624 -14.275 1.00 91.31 70 ARG A CA 1
ATOM 599 C C . ARG A 1 70 ? -4.481 -4.742 -15.330 1.00 91.31 70 ARG A C 1
ATOM 601 O O . ARG A 1 70 ? -3.989 -4.675 -16.457 1.00 91.31 70 ARG A O 1
ATOM 608 N N . ILE A 1 71 ? -5.551 -4.044 -14.953 1.00 90.56 71 ILE A N 1
ATOM 609 C CA . ILE A 1 71 ? -6.254 -3.101 -15.827 1.00 90.56 71 ILE A CA 1
ATOM 610 C C . ILE A 1 71 ? -5.318 -1.955 -16.221 1.00 90.56 71 ILE A C 1
ATOM 612 O O . ILE A 1 71 ? -5.161 -1.691 -17.412 1.00 90.56 71 ILE A O 1
ATOM 616 N N . ASP A 1 72 ? -4.606 -1.361 -15.266 1.00 87.62 72 ASP A N 1
ATOM 617 C CA . ASP A 1 72 ? -3.631 -0.295 -15.511 1.00 87.62 72 ASP A CA 1
ATOM 618 C C . ASP A 1 72 ? -2.529 -0.743 -16.466 1.00 87.62 72 ASP A C 1
ATOM 620 O O . ASP A 1 72 ? -2.150 -0.010 -17.378 1.00 87.62 72 ASP A O 1
ATOM 624 N N . THR A 1 73 ? -2.027 -1.970 -16.300 1.00 89.88 73 THR A N 1
ATOM 625 C CA . THR A 1 73 ? -1.018 -2.534 -17.206 1.00 89.88 73 THR A CA 1
ATOM 626 C C . THR A 1 73 ? -1.563 -2.628 -18.631 1.00 89.88 73 THR A C 1
ATOM 628 O O . THR A 1 73 ? -0.870 -2.245 -19.573 1.00 89.88 73 THR A O 1
ATOM 631 N N . TYR A 1 74 ? -2.810 -3.076 -18.807 1.00 90.25 74 TYR A N 1
ATOM 632 C CA . TYR A 1 74 ? -3.452 -3.131 -20.122 1.00 90.25 74 TYR A CA 1
ATOM 633 C C . TYR A 1 74 ? -3.677 -1.741 -20.728 1.00 90.25 74 TYR A C 1
ATOM 635 O O . TYR A 1 74 ? -3.370 -1.509 -21.903 1.00 90.25 74 TYR A O 1
ATOM 643 N N . LEU A 1 75 ? -4.198 -0.804 -19.935 1.00 87.06 75 LEU A N 1
ATOM 644 C CA . LEU A 1 75 ? -4.461 0.565 -20.371 1.00 87.06 75 LEU A CA 1
ATOM 645 C C . LEU A 1 75 ? -3.168 1.262 -20.786 1.00 87.06 75 LEU A C 1
ATOM 647 O O . LEU A 1 75 ? -3.131 1.882 -21.856 1.00 87.06 75 LEU A O 1
ATOM 651 N N . ARG A 1 76 ? -2.095 1.092 -20.011 1.00 85.75 76 ARG A N 1
ATOM 652 C CA . ARG A 1 76 ? -0.758 1.608 -20.314 1.00 85.75 76 ARG A CA 1
ATOM 653 C C . ARG A 1 76 ? -0.190 0.961 -21.574 1.00 85.75 76 ARG A C 1
ATOM 655 O O . ARG A 1 76 ? 0.076 1.665 -22.546 1.00 85.75 76 ARG A O 1
ATOM 662 N N . CYS A 1 77 ? -0.077 -0.366 -21.601 1.00 86.62 77 CYS A N 1
ATOM 663 C CA . CYS A 1 77 ? 0.494 -1.109 -22.721 1.00 86.62 77 CYS A CA 1
ATOM 664 C C . CYS A 1 77 ? -0.154 -2.503 -22.883 1.00 86.62 77 CYS A C 1
ATOM 666 O O . CYS A 1 77 ? 0.217 -3.449 -22.184 1.00 86.62 77 CYS A O 1
ATOM 668 N N . PRO A 1 78 ? -1.055 -2.697 -23.870 1.00 89.19 78 PRO A N 1
ATOM 669 C CA . PRO A 1 78 ? -1.676 -4.000 -24.127 1.00 89.19 78 PRO A CA 1
ATOM 670 C C . PRO A 1 78 ? -0.681 -5.104 -24.461 1.00 89.19 78 PRO A C 1
ATOM 672 O O . PRO A 1 78 ? -0.924 -6.261 -24.139 1.00 89.19 78 PRO A O 1
ATOM 675 N N . LEU A 1 79 ? 0.431 -4.754 -25.115 1.00 88.50 79 LEU A N 1
ATOM 676 C CA . LEU A 1 79 ? 1.469 -5.716 -25.466 1.00 88.50 79 LEU A CA 1
ATOM 677 C C . LEU A 1 79 ? 2.204 -6.212 -24.214 1.00 88.50 79 LEU A C 1
ATOM 679 O O . LEU A 1 79 ? 2.434 -7.409 -24.077 1.00 88.50 79 LEU A O 1
ATOM 683 N N . GLN A 1 80 ? 2.499 -5.310 -23.271 1.00 88.94 80 GLN A N 1
ATOM 684 C CA . GLN A 1 80 ? 3.059 -5.675 -21.969 1.00 88.94 80 GLN A CA 1
ATOM 685 C C . GLN A 1 80 ? 2.086 -6.558 -21.185 1.00 88.94 80 GLN A C 1
ATOM 687 O O . GLN A 1 80 ? 2.497 -7.581 -20.646 1.00 88.94 80 GLN A O 1
ATOM 692 N N . PHE A 1 81 ? 0.797 -6.204 -21.157 1.00 91.25 81 PHE A N 1
ATOM 693 C CA . PHE A 1 81 ? -0.236 -7.034 -20.535 1.00 91.25 81 PHE A CA 1
ATOM 694 C C . PHE A 1 81 ? -0.280 -8.433 -21.154 1.00 91.25 81 PHE A C 1
ATOM 696 O O . PHE A 1 81 ? -0.295 -9.422 -20.429 1.00 91.25 81 PHE A O 1
ATOM 703 N N . TYR A 1 82 ? -0.264 -8.521 -22.484 1.00 91.31 82 TYR A N 1
ATOM 704 C CA . TYR A 1 82 ? -0.284 -9.794 -23.195 1.00 91.31 82 TYR A CA 1
ATOM 705 C C . TYR A 1 82 ? 0.919 -10.669 -22.824 1.00 91.31 82 TYR A C 1
ATOM 707 O O . TYR A 1 82 ? 0.735 -11.806 -22.397 1.00 91.31 82 TYR A O 1
ATOM 715 N N . TYR A 1 83 ? 2.140 -10.134 -22.907 1.00 91.19 83 TYR A N 1
ATOM 716 C CA . TYR A 1 83 ? 3.341 -10.887 -22.544 1.00 91.19 83 TYR A CA 1
ATOM 717 C C . TYR A 1 83 ? 3.334 -11.329 -21.083 1.00 91.19 83 TYR A C 1
ATOM 719 O O . TYR A 1 83 ? 3.592 -12.494 -20.793 1.00 91.19 83 TYR A O 1
ATOM 727 N N . LYS A 1 84 ? 2.987 -10.418 -20.173 1.00 90.94 84 LYS A N 1
ATOM 728 C CA . LYS A 1 84 ? 3.034 -10.678 -18.736 1.00 90.94 84 LYS A CA 1
ATOM 729 C C . LYS A 1 84 ? 1.953 -11.647 -18.269 1.00 90.94 84 LYS A C 1
ATOM 731 O O . LYS A 1 84 ? 2.225 -12.531 -17.470 1.00 90.94 84 LYS A O 1
ATOM 736 N N . TYR A 1 85 ? 0.720 -11.467 -18.735 1.00 91.56 85 TYR A N 1
ATOM 737 C CA . TYR A 1 85 ? -0.447 -12.117 -18.139 1.00 91.56 85 TYR A CA 1
ATOM 738 C C . TYR A 1 85 ? -1.112 -13.168 -19.021 1.00 91.56 85 TYR A C 1
ATOM 740 O O . TYR A 1 85 ? -1.747 -14.069 -18.485 1.00 91.56 85 TYR A O 1
ATOM 748 N N . VAL A 1 86 ? -0.981 -13.072 -20.347 1.00 92.00 86 VAL A N 1
ATOM 749 C CA . VAL A 1 86 ? -1.524 -14.085 -21.269 1.00 92.00 86 VAL A CA 1
ATOM 750 C C . VAL A 1 86 ? -0.463 -15.130 -21.601 1.00 92.00 86 VAL A C 1
ATOM 752 O O . VAL A 1 86 ? -0.762 -16.317 -21.587 1.00 92.00 86 VAL A O 1
ATOM 755 N N . LEU A 1 87 ? 0.779 -14.708 -21.859 1.00 90.44 87 LEU A N 1
ATOM 756 C CA . LEU A 1 87 ? 1.900 -15.628 -22.096 1.00 90.44 87 LEU A CA 1
ATOM 757 C C . LEU A 1 87 ? 2.660 -16.020 -20.823 1.00 90.44 87 LEU A C 1
ATOM 759 O O . LEU A 1 87 ? 3.478 -16.934 -20.873 1.00 90.44 87 LEU A O 1
ATOM 763 N N . GLY A 1 88 ? 2.392 -15.356 -19.695 1.00 88.69 88 GLY A N 1
ATOM 764 C CA . GLY A 1 88 ? 3.003 -15.693 -18.408 1.00 88.69 88 GLY A CA 1
ATOM 765 C C . GLY A 1 88 ? 4.498 -15.382 -18.324 1.00 88.69 88 GLY A C 1
ATOM 766 O O . GLY A 1 88 ? 5.210 -16.027 -17.560 1.00 88.69 88 GLY A O 1
ATOM 767 N N . PHE A 1 89 ? 5.006 -14.430 -19.114 1.00 88.31 89 PHE A N 1
ATOM 768 C CA . PHE A 1 89 ? 6.396 -14.007 -18.981 1.00 88.31 89 PHE A CA 1
ATOM 769 C C . PHE A 1 89 ? 6.588 -13.202 -17.699 1.00 88.31 89 PHE A C 1
ATOM 771 O O . PHE A 1 89 ? 6.004 -12.132 -17.513 1.00 88.31 89 PHE A O 1
ATOM 778 N N . GLU A 1 90 ? 7.464 -13.706 -16.840 1.00 75.31 90 GLU A N 1
ATOM 779 C CA . GLU A 1 90 ? 7.915 -13.007 -15.648 1.00 75.31 90 GLU A CA 1
ATOM 780 C C . GLU A 1 90 ? 9.228 -12.282 -15.942 1.00 75.31 90 GLU A C 1
ATOM 782 O O . GLU A 1 90 ? 10.148 -12.822 -16.565 1.00 75.31 90 GLU A O 1
ATOM 787 N N . GLU A 1 91 ? 9.318 -11.028 -15.504 1.00 70.00 91 GLU A N 1
ATOM 788 C CA . GLU A 1 91 ? 10.607 -10.351 -15.449 1.00 70.00 91 GLU A CA 1
ATOM 789 C C . GLU A 1 91 ? 11.469 -11.097 -14.433 1.00 70.00 91 GLU A C 1
ATOM 791 O O . GLU A 1 91 ? 11.042 -11.316 -13.300 1.00 70.00 91 GLU A O 1
ATOM 796 N N . LYS A 1 92 ? 12.679 -11.504 -14.834 1.00 68.44 92 LYS A N 1
ATOM 797 C CA . LYS A 1 92 ? 13.628 -12.089 -13.886 1.00 68.44 92 LYS A CA 1
ATOM 798 C C . LYS A 1 92 ? 13.845 -11.093 -12.754 1.00 68.44 92 LYS A C 1
ATOM 800 O O . LYS A 1 92 ? 14.240 -9.958 -13.027 1.00 68.44 92 LYS A O 1
ATOM 805 N N . GLU A 1 93 ? 13.630 -11.531 -11.515 1.00 61.47 93 GLU A N 1
ATOM 806 C CA . GLU A 1 93 ? 14.022 -10.758 -10.341 1.00 61.47 93 GLU A CA 1
ATOM 807 C C . GLU A 1 93 ? 15.513 -10.443 -10.464 1.00 61.47 93 GLU A C 1
ATOM 809 O O . GLU A 1 93 ? 16.375 -11.325 -10.395 1.00 61.47 93 GLU A O 1
ATOM 814 N N . LYS A 1 94 ? 15.832 -9.174 -10.723 1.00 58.31 94 LYS A N 1
ATOM 815 C CA . LYS A 1 94 ? 17.204 -8.709 -10.599 1.00 58.31 94 LYS A CA 1
ATOM 816 C C . LYS A 1 94 ? 17.499 -8.711 -9.107 1.00 58.31 94 LYS A C 1
ATOM 818 O O . LYS A 1 94 ? 16.835 -8.010 -8.351 1.00 58.31 94 LYS A O 1
ATOM 823 N N . LEU A 1 95 ? 18.497 -9.486 -8.691 1.00 57.00 95 LEU A N 1
ATOM 824 C CA . LEU A 1 95 ? 19.121 -9.313 -7.383 1.00 57.00 95 LEU A CA 1
ATOM 825 C C . LEU A 1 95 ? 19.832 -7.956 -7.405 1.00 57.00 95 LEU A C 1
ATOM 827 O O . LEU A 1 95 ? 21.009 -7.863 -7.739 1.00 57.00 95 LEU A O 1
ATOM 831 N N . SER A 1 96 ? 19.068 -6.894 -7.167 1.00 61.62 96 SER A N 1
ATOM 832 C CA . SER A 1 96 ? 19.593 -5.546 -7.034 1.00 61.62 96 SER A CA 1
ATOM 833 C C . SER A 1 96 ? 20.119 -5.374 -5.616 1.00 61.62 96 SER A C 1
ATOM 835 O O . SER A 1 96 ? 19.422 -5.677 -4.642 1.00 61.62 96 SER A O 1
ATOM 837 N N . GLU A 1 97 ? 21.350 -4.890 -5.492 1.00 63.12 97 GLU A N 1
ATOM 838 C CA . GLU A 1 97 ? 21.881 -4.416 -4.211 1.00 63.12 97 GLU A CA 1
ATOM 839 C C . GLU A 1 97 ? 21.254 -3.073 -3.810 1.00 63.12 97 GLU A C 1
ATOM 841 O O . GLU A 1 97 ? 21.271 -2.715 -2.631 1.00 63.12 97 GLU A O 1
ATOM 846 N N . ASP A 1 98 ? 20.648 -2.360 -4.765 1.00 69.12 98 ASP A N 1
ATOM 847 C CA . ASP A 1 98 ? 19.942 -1.109 -4.515 1.00 69.12 98 ASP A CA 1
ATOM 848 C C . ASP A 1 98 ? 18.585 -1.352 -3.850 1.00 69.12 98 ASP A C 1
ATOM 850 O O . ASP A 1 98 ? 17.978 -2.421 -3.975 1.00 69.12 98 ASP A O 1
ATOM 854 N N . ILE A 1 99 ? 18.127 -0.338 -3.115 1.00 74.62 99 ILE A N 1
ATOM 855 C CA . ILE A 1 99 ? 16.801 -0.315 -2.504 1.00 74.62 99 ILE A CA 1
ATOM 856 C C . ILE A 1 99 ? 15.850 0.351 -3.486 1.00 74.62 99 ILE A C 1
ATOM 858 O O . ILE A 1 99 ? 15.980 1.538 -3.795 1.00 74.62 99 ILE A O 1
ATOM 862 N N . GLU A 1 100 ? 14.874 -0.406 -3.959 1.00 80.81 100 GLU A N 1
ATOM 863 C CA . GLU A 1 100 ? 13.839 0.121 -4.834 1.00 80.81 100 GLU A CA 1
ATOM 864 C C . GLU A 1 100 ? 12.739 0.812 -4.018 1.00 80.81 100 GLU A C 1
ATOM 866 O O . GLU A 1 100 ? 12.370 0.377 -2.925 1.00 80.81 100 GLU A O 1
ATOM 871 N N . GLY A 1 101 ? 12.124 1.862 -4.573 1.00 83.94 101 GLY A N 1
ATOM 872 C CA . GLY A 1 101 ? 10.998 2.545 -3.915 1.00 83.94 101 GLY A CA 1
ATOM 873 C C . GLY A 1 101 ? 9.833 1.602 -3.574 1.00 83.94 101 GLY A C 1
ATOM 874 O O . GLY A 1 101 ? 9.136 1.799 -2.578 1.00 83.94 101 GLY A O 1
ATOM 875 N N . LYS A 1 102 ? 9.668 0.526 -4.355 1.00 85.25 102 LYS A N 1
ATOM 876 C CA . LYS A 1 102 ? 8.712 -0.553 -4.085 1.00 85.25 102 LYS A CA 1
ATOM 877 C C . LYS A 1 102 ? 9.025 -1.296 -2.781 1.00 85.25 102 LYS A C 1
ATOM 879 O O . LYS A 1 102 ? 8.099 -1.570 -2.025 1.00 85.25 102 LYS A O 1
ATOM 884 N N . GLU A 1 103 ? 10.294 -1.604 -2.505 1.00 88.88 103 GLU A N 1
ATOM 885 C CA . GLU A 1 103 ? 10.711 -2.288 -1.270 1.00 88.88 103 GLU A CA 1
ATOM 886 C C . GLU A 1 103 ? 10.400 -1.424 -0.042 1.00 88.88 103 GLU A C 1
ATOM 888 O O . GLU A 1 103 ? 9.846 -1.921 0.938 1.00 88.88 103 GLU A O 1
ATOM 893 N N . VAL A 1 104 ? 10.654 -0.113 -0.129 1.00 91.44 104 VAL A N 1
ATOM 894 C CA . VAL A 1 104 ? 10.298 0.851 0.928 1.00 91.44 104 VAL A CA 1
ATOM 895 C C . VAL A 1 104 ? 8.787 0.891 1.162 1.00 91.44 104 VAL A C 1
ATOM 897 O O . VAL A 1 104 ? 8.343 0.899 2.309 1.00 91.44 104 VAL A O 1
ATOM 900 N N . GLY A 1 105 ? 7.991 0.897 0.089 1.00 92.19 105 GLY A N 1
ATOM 901 C CA . GLY A 1 105 ? 6.532 0.806 0.179 1.00 92.19 105 GLY A CA 1
ATOM 902 C C . GLY A 1 105 ? 6.084 -0.451 0.924 1.00 92.19 105 GLY A C 1
ATOM 903 O O . GLY A 1 105 ? 5.393 -0.351 1.933 1.00 92.19 105 GLY A O 1
ATOM 904 N N . ILE A 1 106 ? 6.546 -1.627 0.491 1.00 93.44 106 ILE A N 1
ATOM 905 C CA . ILE A 1 106 ? 6.201 -2.912 1.122 1.00 93.44 106 ILE A CA 1
ATOM 906 C C . ILE A 1 106 ? 6.553 -2.903 2.614 1.00 93.44 106 ILE A C 1
ATOM 908 O O . ILE A 1 106 ? 5.726 -3.298 3.437 1.00 93.44 106 ILE A O 1
ATOM 912 N N . PHE A 1 107 ? 7.744 -2.414 2.967 1.00 95.38 107 PHE A N 1
ATOM 913 C CA . PHE A 1 107 ? 8.168 -2.296 4.359 1.00 95.38 107 PHE A CA 1
ATOM 914 C C . PHE A 1 107 ? 7.203 -1.433 5.187 1.00 95.38 107 PHE A C 1
ATOM 916 O O . PHE A 1 107 ? 6.757 -1.856 6.254 1.00 95.38 107 PHE A O 1
ATOM 923 N N . VAL A 1 108 ? 6.845 -0.243 4.692 1.00 96.12 108 VAL A N 1
ATOM 924 C CA . VAL A 1 108 ? 5.948 0.683 5.401 1.00 96.12 108 VAL A CA 1
A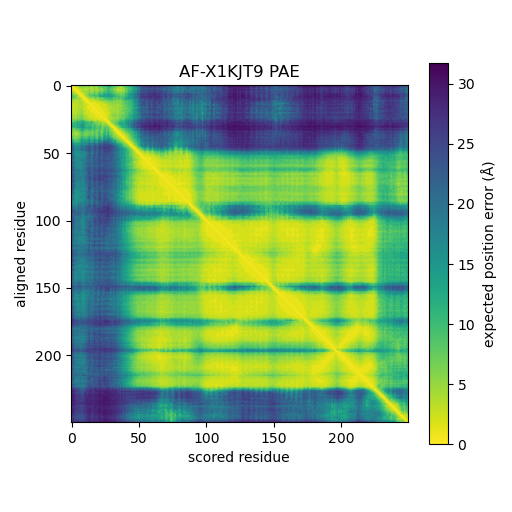TOM 925 C C . VAL A 1 108 ? 4.562 0.072 5.611 1.00 96.12 108 VAL A C 1
ATOM 927 O O . VAL A 1 108 ? 4.038 0.148 6.721 1.00 96.12 108 VAL A O 1
ATOM 930 N N . HIS A 1 109 ? 3.991 -0.574 4.593 1.00 96.31 109 HIS A N 1
ATOM 931 C CA . HIS A 1 109 ? 2.691 -1.243 4.711 1.00 96.31 109 HIS A CA 1
ATOM 932 C C . HIS A 1 109 ? 2.719 -2.362 5.758 1.00 96.31 109 HIS A C 1
ATOM 934 O O . HIS A 1 109 ? 1.848 -2.422 6.626 1.00 96.31 109 HIS A O 1
ATOM 940 N N . GLN A 1 110 ? 3.748 -3.215 5.734 1.00 96.19 110 GLN A N 1
ATOM 941 C CA . GLN A 1 110 ? 3.901 -4.295 6.714 1.00 96.19 110 GLN A CA 1
ATOM 942 C C . GLN A 1 110 ? 4.063 -3.754 8.137 1.00 96.19 110 GLN A C 1
ATOM 944 O O . GLN A 1 110 ? 3.379 -4.204 9.055 1.00 96.19 110 GLN A O 1
ATOM 949 N N . LEU A 1 111 ? 4.916 -2.745 8.317 1.00 96.94 111 LEU A N 1
ATOM 950 C CA . LEU A 1 111 ? 5.121 -2.102 9.609 1.00 96.94 111 LEU A CA 1
ATOM 951 C C . LEU A 1 111 ? 3.818 -1.502 10.155 1.00 96.94 111 LEU A C 1
ATOM 953 O O . LEU A 1 111 ? 3.480 -1.733 11.316 1.00 96.94 111 LEU A O 1
ATOM 957 N N . LEU A 1 112 ? 3.081 -0.744 9.339 1.00 96.88 112 LEU A N 1
ATOM 958 C CA . LEU A 1 112 ? 1.829 -0.114 9.761 1.00 96.88 112 LEU A CA 1
ATOM 959 C C . LEU A 1 112 ? 0.747 -1.153 10.060 1.00 96.88 112 LEU A C 1
ATOM 961 O O . LEU A 1 112 ? 0.079 -1.044 11.090 1.00 96.88 112 LEU A O 1
ATOM 965 N N . LYS A 1 113 ? 0.617 -2.196 9.236 1.00 96.81 113 LYS A N 1
ATOM 966 C CA . LYS A 1 113 ? -0.278 -3.323 9.515 1.00 96.81 113 LYS A CA 1
ATOM 967 C C . LYS A 1 113 ? -0.012 -3.903 10.901 1.00 96.81 113 LYS A C 1
ATOM 969 O O . LYS A 1 113 ? -0.942 -4.044 11.691 1.00 96.81 113 LYS A O 1
ATOM 974 N N . ASP A 1 114 ? 1.246 -4.193 11.212 1.00 95.31 114 ASP A N 1
ATOM 975 C CA . ASP A 1 114 ? 1.617 -4.838 12.471 1.00 95.31 114 ASP A CA 1
ATOM 976 C C . ASP A 1 114 ? 1.427 -3.907 13.675 1.00 95.31 114 ASP A C 1
ATOM 978 O O . ASP A 1 114 ? 0.923 -4.328 14.718 1.00 95.31 114 ASP A O 1
ATOM 982 N N . LEU A 1 115 ? 1.749 -2.618 13.524 1.00 95.62 115 LEU A N 1
ATOM 983 C CA . LEU A 1 115 ? 1.537 -1.610 14.565 1.00 95.62 115 LEU A CA 1
ATOM 984 C C . LEU A 1 115 ? 0.056 -1.436 14.921 1.00 95.62 115 LEU A C 1
ATOM 986 O O . LEU A 1 115 ? -0.281 -1.286 16.104 1.00 95.62 115 LEU A O 1
ATOM 990 N N . PHE A 1 116 ? -0.818 -1.456 13.912 1.00 96.06 116 PHE A N 1
ATOM 991 C CA . PHE A 1 116 ? -2.251 -1.220 14.077 1.00 96.06 116 PHE A CA 1
ATOM 992 C C . PHE A 1 116 ? -3.084 -2.497 14.262 1.00 96.06 116 PHE A C 1
ATOM 994 O O . PHE A 1 116 ? -4.243 -2.392 14.660 1.00 96.06 116 PHE A O 1
ATOM 1001 N N . ALA A 1 117 ? -2.522 -3.696 14.069 1.00 96.06 117 ALA A N 1
ATOM 1002 C CA . ALA A 1 117 ? -3.243 -4.973 14.159 1.00 96.06 117 ALA A CA 1
ATOM 1003 C C . ALA A 1 117 ? -4.032 -5.150 15.470 1.00 96.06 117 ALA A C 1
ATOM 1005 O O . ALA A 1 117 ? -5.167 -5.626 15.464 1.00 96.06 117 ALA A O 1
ATOM 1006 N N . ARG A 1 118 ? -3.471 -4.701 16.600 1.00 94.69 118 ARG A N 1
ATOM 1007 C CA . ARG A 1 118 ? -4.127 -4.747 17.924 1.00 94.69 118 ARG A CA 1
ATOM 1008 C C . ARG A 1 118 ? -5.379 -3.871 18.050 1.00 94.69 118 ARG A C 1
ATOM 1010 O O . ARG A 1 118 ? -6.143 -4.044 19.001 1.00 94.69 118 ARG A O 1
ATOM 1017 N N . PHE A 1 119 ? -5.574 -2.935 17.125 1.00 95.69 119 PHE A N 1
ATOM 1018 C CA . PHE A 1 119 ? -6.704 -2.011 17.096 1.00 95.69 119 PHE A CA 1
ATOM 1019 C C . PHE A 1 119 ? -7.796 -2.433 16.110 1.00 95.69 119 PHE A C 1
ATOM 1021 O O . PHE A 1 119 ? -8.770 -1.706 15.942 1.00 95.69 119 PHE A O 1
ATOM 1028 N N . ILE A 1 120 ? -7.698 -3.612 15.485 1.00 97.00 120 ILE A N 1
ATOM 1029 C CA . ILE A 1 120 ? -8.820 -4.154 14.713 1.00 97.00 120 ILE A CA 1
ATOM 1030 C C . ILE A 1 120 ? -10.042 -4.283 15.637 1.00 97.00 120 ILE A C 1
ATOM 1032 O O . ILE A 1 120 ? -9.968 -4.832 16.738 1.00 97.00 120 ILE A O 1
ATOM 1036 N N . ASN A 1 121 ? -11.171 -3.749 15.178 1.00 97.62 121 ASN A N 1
ATOM 1037 C CA . ASN A 1 121 ? -12.429 -3.569 15.899 1.00 97.62 121 ASN A CA 1
ATOM 1038 C C . ASN A 1 121 ? -12.373 -2.652 17.135 1.00 97.62 121 ASN A C 1
ATOM 1040 O O . ASN A 1 121 ? -13.308 -2.659 17.937 1.00 97.62 121 ASN A O 1
ATOM 1044 N N . LYS A 1 122 ? -11.324 -1.837 17.289 1.00 96.12 122 LYS A N 1
ATOM 1045 C CA . LYS A 1 122 ? -11.158 -0.885 18.398 1.00 96.12 122 LYS A CA 1
ATOM 1046 C C . LYS A 1 122 ? -10.742 0.492 17.888 1.00 96.12 122 LYS A C 1
ATOM 1048 O O . LYS A 1 122 ? -10.201 0.618 16.789 1.00 96.12 122 LYS A O 1
ATOM 1053 N N . LYS A 1 123 ? -10.971 1.527 18.699 1.00 94.62 123 LYS A N 1
ATOM 1054 C CA . LYS A 1 123 ? -10.422 2.861 18.436 1.00 94.62 123 LYS A CA 1
ATOM 1055 C C . LYS A 1 123 ? -8.889 2.778 18.505 1.00 94.62 123 LYS A C 1
ATOM 1057 O O . LYS A 1 123 ? -8.375 2.205 19.467 1.00 94.62 123 LYS A O 1
ATOM 1062 N N . PRO A 1 124 ? -8.150 3.272 17.497 1.00 93.31 124 PRO A N 1
ATOM 1063 C CA . PRO A 1 124 ? -6.698 3.304 17.569 1.00 93.31 124 PRO A CA 1
ATOM 1064 C C . PRO A 1 124 ? -6.248 4.284 18.653 1.00 93.31 124 PRO A C 1
ATOM 1066 O O . PRO A 1 124 ? -6.644 5.447 18.651 1.00 93.31 124 PRO A O 1
ATOM 1069 N N . GLU A 1 125 ? -5.400 3.814 19.565 1.00 91.88 125 GLU A N 1
ATOM 1070 C CA . GLU A 1 125 ? -4.867 4.622 20.664 1.00 91.88 125 GLU A CA 1
ATOM 1071 C C . GLU A 1 125 ? -3.352 4.774 20.526 1.00 91.88 125 GLU A C 1
ATOM 1073 O O . GLU A 1 125 ? -2.567 3.897 20.894 1.00 91.88 125 GLU A O 1
ATOM 1078 N N . ILE A 1 126 ? -2.929 5.921 19.997 1.00 92.81 126 ILE A N 1
ATOM 1079 C CA . ILE A 1 126 ? -1.514 6.286 19.847 1.00 92.81 126 ILE A CA 1
ATOM 1080 C C . ILE A 1 126 ? -1.079 7.046 21.106 1.00 92.81 126 ILE A C 1
ATOM 1082 O O . ILE A 1 126 ? -0.829 8.248 21.091 1.00 92.81 126 ILE A O 1
ATOM 1086 N N . ASN A 1 127 ? -1.069 6.341 22.235 1.00 92.06 127 ASN A N 1
ATOM 1087 C CA . ASN A 1 127 ? -0.692 6.894 23.534 1.00 92.06 127 ASN A CA 1
ATOM 1088 C C . ASN A 1 127 ? 0.840 6.902 23.739 1.00 92.06 127 ASN A C 1
ATOM 1090 O O . ASN A 1 127 ? 1.616 6.484 22.874 1.00 92.06 127 ASN A O 1
ATOM 1094 N N . GLN A 1 128 ? 1.295 7.372 24.903 1.00 92.25 128 GLN A N 1
ATOM 1095 C CA . GLN A 1 128 ? 2.725 7.438 25.224 1.00 92.25 128 GLN A CA 1
ATOM 1096 C C . GLN A 1 128 ? 3.398 6.056 25.222 1.00 92.25 128 GLN A C 1
ATOM 1098 O O . GLN A 1 128 ? 4.539 5.946 24.783 1.00 92.25 128 GLN A O 1
ATOM 1103 N N . GLU A 1 129 ? 2.701 4.999 25.648 1.00 92.69 129 GLU A N 1
ATOM 1104 C CA . GLU A 1 129 ? 3.230 3.630 25.613 1.00 92.69 129 GLU A CA 1
ATOM 1105 C C . GLU A 1 129 ? 3.441 3.151 24.169 1.00 92.69 129 GLU A C 1
ATOM 1107 O O . GLU A 1 129 ? 4.501 2.620 23.834 1.00 92.69 129 GLU A O 1
ATOM 1112 N N . PHE A 1 130 ? 2.461 3.385 23.289 1.00 94.06 130 PHE A N 1
ATOM 1113 C CA . PHE A 1 130 ? 2.577 3.097 21.860 1.00 94.06 130 PHE A CA 1
ATOM 1114 C C . PHE A 1 130 ? 3.789 3.821 21.263 1.00 94.06 130 PHE A C 1
ATOM 1116 O O . PHE A 1 130 ? 4.613 3.204 20.586 1.00 94.06 130 PHE A O 1
ATOM 1123 N N . ARG A 1 131 ? 3.912 5.125 21.538 1.00 93.94 131 ARG A N 1
ATOM 1124 C CA . ARG A 1 131 ? 5.006 5.969 21.036 1.00 93.94 131 ARG A CA 1
ATOM 1125 C C . ARG A 1 131 ? 6.361 5.550 21.605 1.00 93.94 131 ARG A C 1
ATOM 1127 O O . ARG A 1 131 ? 7.343 5.619 20.879 1.00 93.94 131 ARG A O 1
ATOM 1134 N N . GLY A 1 132 ? 6.408 5.088 22.854 1.00 93.44 132 GLY A N 1
ATOM 1135 C CA . GLY A 1 132 ? 7.623 4.590 23.499 1.00 93.44 132 GLY A CA 1
ATOM 1136 C C . GLY A 1 132 ? 8.148 3.296 22.876 1.00 93.44 132 GLY A C 1
ATOM 1137 O O . GLY A 1 132 ? 9.354 3.153 22.721 1.00 93.44 132 GLY A O 1
ATOM 1138 N N . LYS A 1 133 ? 7.255 2.389 22.456 1.00 93.75 133 LYS A N 1
ATOM 1139 C CA . LYS A 1 133 ? 7.623 1.111 21.811 1.00 93.75 133 LYS A CA 1
ATOM 1140 C C . LYS A 1 133 ? 7.913 1.236 20.311 1.00 93.75 133 LYS A C 1
ATOM 1142 O O . LYS A 1 133 ? 8.583 0.384 19.738 1.00 93.75 133 LYS A O 1
ATOM 1147 N N . PHE A 1 134 ? 7.395 2.276 19.655 1.00 95.25 134 PHE A N 1
ATOM 1148 C CA . PHE A 1 134 ? 7.521 2.452 18.206 1.00 95.25 134 PHE A CA 1
ATOM 1149 C C . PHE A 1 134 ? 8.975 2.443 17.678 1.00 95.25 134 PHE A C 1
ATOM 1151 O O . PHE A 1 134 ? 9.204 1.753 16.68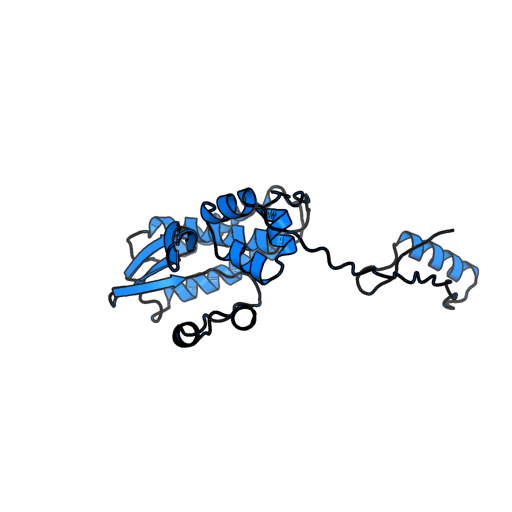4 1.00 95.25 134 PHE A O 1
ATOM 1158 N N . PRO A 1 135 ? 9.957 3.137 18.296 1.00 95.81 135 PRO A N 1
ATOM 1159 C CA . PRO A 1 135 ? 11.341 3.128 17.819 1.00 95.81 135 PRO A CA 1
ATOM 1160 C C . PRO A 1 135 ? 11.953 1.723 17.773 1.00 95.81 135 PRO A C 1
ATOM 1162 O O . PRO A 1 135 ? 12.604 1.380 16.792 1.00 95.81 135 PRO A O 1
ATOM 1165 N N . GLU A 1 136 ? 11.706 0.907 18.801 1.00 95.12 136 GLU A N 1
ATOM 1166 C CA . GLU A 1 136 ? 12.226 -0.463 18.891 1.00 95.12 136 GLU A CA 1
ATOM 1167 C C . GLU A 1 136 ? 11.592 -1.366 17.826 1.00 95.12 136 GLU A C 1
ATOM 1169 O O . GLU A 1 136 ? 12.305 -2.050 17.096 1.00 95.12 136 GLU A O 1
ATOM 1174 N N . ILE A 1 137 ? 10.264 -1.292 17.663 1.00 94.88 137 ILE A N 1
ATOM 1175 C CA . ILE A 1 137 ? 9.532 -2.059 16.641 1.00 94.88 137 ILE A CA 1
ATOM 1176 C C . ILE A 1 137 ? 9.999 -1.683 15.231 1.00 94.88 137 ILE A C 1
ATOM 1178 O O . ILE A 1 137 ? 10.144 -2.556 14.373 1.00 94.88 137 ILE A O 1
ATOM 1182 N N . LEU A 1 138 ? 10.213 -0.386 14.975 1.00 95.88 138 LEU A N 1
ATOM 1183 C CA . LEU A 1 138 ? 10.725 0.084 13.692 1.00 95.88 138 LEU A CA 1
ATOM 1184 C C . LEU A 1 138 ? 12.110 -0.504 13.422 1.00 95.88 138 LEU A C 1
ATOM 1186 O O . LEU A 1 138 ? 12.299 -1.078 12.354 1.00 95.88 138 LEU A O 1
ATOM 1190 N N . ALA A 1 139 ? 13.040 -0.374 14.370 1.00 94.19 139 ALA A N 1
ATOM 1191 C CA . ALA A 1 139 ? 14.417 -0.831 14.210 1.00 94.19 139 ALA A CA 1
ATOM 1192 C C . ALA A 1 139 ? 14.488 -2.350 13.985 1.00 94.19 139 ALA A C 1
ATOM 1194 O O . ALA A 1 139 ? 15.125 -2.805 13.036 1.00 94.19 139 ALA A O 1
ATOM 1195 N N . GLU A 1 140 ? 13.767 -3.138 14.790 1.00 94.38 140 GLU A N 1
ATOM 1196 C CA . GLU A 1 140 ? 13.721 -4.600 14.663 1.00 94.38 140 GLU A CA 1
ATOM 1197 C C . GLU A 1 140 ? 13.196 -5.034 13.287 1.00 94.38 140 GLU A C 1
ATOM 1199 O O . GLU A 1 140 ? 13.789 -5.882 12.608 1.00 94.38 140 GLU A O 1
ATOM 1204 N N . LYS A 1 141 ? 12.085 -4.435 12.840 1.00 94.88 141 LYS A N 1
ATOM 1205 C CA . LYS A 1 141 ? 11.501 -4.756 11.534 1.00 94.88 141 LYS A CA 1
ATOM 1206 C C . LYS A 1 141 ? 12.372 -4.278 10.387 1.00 94.88 141 LYS A C 1
ATOM 1208 O O . LYS A 1 141 ? 12.459 -4.983 9.385 1.00 94.88 141 LYS A O 1
ATOM 1213 N N . PHE A 1 142 ? 12.984 -3.103 10.513 1.00 94.19 142 PHE A N 1
ATOM 1214 C CA . PHE A 1 142 ? 13.860 -2.546 9.489 1.00 94.19 142 PHE A CA 1
ATOM 1215 C C . PHE A 1 142 ? 15.072 -3.453 9.278 1.00 94.19 142 PHE A C 1
ATOM 1217 O O . PHE A 1 142 ? 15.329 -3.867 8.148 1.00 94.19 142 PHE A O 1
ATOM 1224 N N . GLU A 1 143 ? 15.735 -3.852 10.365 1.00 91.56 143 GLU A N 1
ATOM 1225 C CA . GLU A 1 143 ? 16.867 -4.777 10.322 1.00 91.56 143 GLU A CA 1
ATOM 1226 C C . GLU A 1 143 ? 16.456 -6.124 9.724 1.00 91.56 143 GLU A C 1
ATOM 1228 O O . GLU A 1 143 ? 17.104 -6.629 8.812 1.00 91.56 143 GLU A O 1
ATOM 1233 N N . THR A 1 144 ? 15.325 -6.686 10.157 1.00 92.19 144 THR A N 1
ATOM 1234 C CA . THR A 1 144 ? 14.842 -7.972 9.632 1.00 92.19 144 THR A CA 1
ATOM 1235 C C . THR A 1 144 ? 14.560 -7.901 8.128 1.00 92.19 144 THR A C 1
ATOM 1237 O O . THR A 1 144 ? 15.010 -8.766 7.369 1.00 92.19 144 THR A O 1
ATOM 1240 N N . PHE A 1 145 ? 13.843 -6.863 7.684 1.00 92.06 145 PHE A N 1
ATOM 1241 C CA . PHE A 1 145 ? 13.407 -6.702 6.296 1.00 92.06 145 PHE A CA 1
ATOM 1242 C C . PHE A 1 145 ? 14.579 -6.408 5.350 1.00 92.06 145 PHE A C 1
ATOM 1244 O O . PHE A 1 145 ? 14.645 -6.974 4.258 1.00 92.06 145 PHE A O 1
ATOM 1251 N N . PHE A 1 146 ? 15.529 -5.573 5.777 1.00 89.56 146 PHE A N 1
ATOM 1252 C CA . PHE A 1 146 ? 16.681 -5.166 4.969 1.00 89.56 146 PHE A CA 1
ATOM 1253 C C . PHE A 1 146 ? 17.974 -5.936 5.284 1.00 89.56 146 PHE A C 1
ATOM 1255 O O . PHE A 1 146 ? 18.998 -5.645 4.676 1.00 89.56 146 PHE A O 1
ATOM 1262 N N . SER A 1 147 ? 17.934 -6.975 6.128 1.00 84.50 147 SER A N 1
ATOM 1263 C CA . SER A 1 147 ? 19.092 -7.781 6.581 1.00 84.50 147 SER A CA 1
ATOM 1264 C C . SER A 1 147 ? 20.032 -8.280 5.474 1.00 84.50 147 SER A C 1
ATOM 1266 O O . SER A 1 147 ? 21.233 -8.460 5.685 1.00 84.50 147 SER A O 1
ATOM 1268 N N . LYS A 1 148 ? 19.503 -8.526 4.270 1.00 80.25 148 LYS A N 1
ATOM 1269 C CA . LYS A 1 148 ? 20.285 -8.995 3.112 1.00 80.25 148 LYS A CA 1
ATOM 1270 C C . LYS A 1 148 ? 20.978 -7.869 2.339 1.00 80.25 148 LYS A C 1
ATOM 1272 O O . LYS A 1 148 ? 21.821 -8.155 1.492 1.00 80.25 148 LYS A O 1
ATOM 1277 N N . LYS A 1 149 ? 20.634 -6.609 2.605 1.00 77.69 149 LYS A N 1
ATOM 1278 C CA . LYS A 1 149 ? 21.198 -5.420 1.962 1.00 77.69 149 LYS A CA 1
ATOM 1279 C C . LYS A 1 149 ? 22.302 -4.880 2.871 1.00 77.69 149 LYS A C 1
ATOM 1281 O O . LYS A 1 149 ? 22.068 -4.561 4.028 1.00 77.69 149 LYS A O 1
ATOM 1286 N N . LYS A 1 150 ? 23.528 -4.776 2.364 1.00 64.50 150 LYS A N 1
ATOM 1287 C CA . LYS A 1 150 ? 24.669 -4.243 3.127 1.00 64.50 150 LYS A CA 1
ATOM 1288 C C . LYS A 1 150 ? 25.086 -2.892 2.566 1.00 64.50 150 LYS A C 1
ATOM 1290 O O . LYS A 1 150 ? 26.139 -2.792 1.941 1.00 64.50 150 LYS A O 1
ATOM 1295 N N . ARG A 1 151 ? 24.252 -1.862 2.754 1.00 71.56 151 ARG A N 1
ATOM 1296 C CA . ARG A 1 151 ? 24.577 -0.505 2.293 1.00 71.56 151 ARG A CA 1
ATOM 1297 C C . ARG A 1 151 ? 24.714 0.505 3.438 1.00 71.56 151 ARG A C 1
ATOM 1299 O O . ARG A 1 151 ? 23.894 0.483 4.354 1.00 71.56 151 ARG A O 1
ATOM 1306 N N . PRO A 1 152 ? 25.689 1.432 3.374 1.00 69.38 152 PRO A N 1
ATOM 1307 C CA . PRO A 1 152 ? 25.874 2.473 4.392 1.00 69.38 152 PRO A CA 1
ATOM 1308 C C . PRO A 1 152 ? 24.687 3.436 4.536 1.00 69.38 152 PRO A C 1
ATOM 1310 O O . PRO A 1 152 ? 24.496 4.033 5.592 1.00 69.38 152 PRO A O 1
ATOM 1313 N N . ASP A 1 153 ? 23.893 3.616 3.483 1.00 78.94 153 ASP A N 1
ATOM 1314 C CA . ASP A 1 153 ? 22.780 4.565 3.453 1.00 78.94 153 ASP A CA 1
ATOM 1315 C C . ASP A 1 153 ? 21.476 4.007 4.052 1.00 78.94 153 ASP A C 1
ATOM 1317 O O . ASP A 1 153 ? 20.532 4.769 4.256 1.00 78.94 153 ASP A O 1
ATOM 1321 N N . LEU A 1 154 ? 21.431 2.717 4.407 1.00 85.62 154 LEU A N 1
ATOM 1322 C CA . LEU A 1 154 ? 20.296 2.113 5.115 1.00 85.62 154 LEU A CA 1
ATOM 1323 C C . LEU A 1 154 ? 19.963 2.861 6.405 1.00 85.62 154 LEU A C 1
ATOM 1325 O O . LEU A 1 154 ? 18.796 3.119 6.683 1.00 85.62 154 LEU A O 1
ATOM 1329 N N . PHE A 1 155 ? 20.987 3.290 7.143 1.00 85.44 155 PHE A N 1
ATOM 1330 C CA . PHE A 1 155 ? 20.805 4.110 8.336 1.00 85.44 155 PHE A CA 1
ATOM 1331 C C . PHE A 1 155 ? 20.094 5.435 8.020 1.00 85.44 155 PHE A C 1
ATOM 1333 O O . PHE A 1 155 ? 19.211 5.870 8.758 1.00 85.44 155 PHE A O 1
ATOM 1340 N N . MET A 1 156 ? 20.441 6.082 6.902 1.00 89.31 156 MET A N 1
ATOM 1341 C CA . MET A 1 156 ? 19.783 7.323 6.484 1.00 89.31 156 MET A CA 1
ATOM 1342 C C . MET A 1 156 ? 18.322 7.071 6.110 1.00 89.31 156 MET A C 1
ATOM 1344 O O . MET A 1 156 ? 17.448 7.836 6.520 1.00 89.31 156 MET A O 1
ATOM 1348 N N . LEU A 1 157 ? 18.047 5.984 5.383 1.00 90.69 157 LEU A N 1
ATOM 1349 C CA . LEU A 1 157 ? 16.685 5.569 5.057 1.00 90.69 157 LEU A CA 1
ATOM 1350 C C . LEU A 1 157 ? 15.862 5.315 6.327 1.00 90.69 157 LEU A C 1
ATOM 1352 O O . LEU A 1 157 ? 14.758 5.845 6.447 1.00 90.69 157 LEU A O 1
ATOM 1356 N N . GLU A 1 158 ? 16.407 4.575 7.291 1.00 92.69 158 GLU A N 1
ATOM 1357 C CA . GLU A 1 158 ? 15.755 4.304 8.574 1.00 92.69 158 GLU A CA 1
ATOM 1358 C C . GLU A 1 158 ? 15.390 5.607 9.299 1.00 92.69 158 GLU A C 1
ATOM 1360 O O . GLU A 1 158 ? 14.251 5.778 9.736 1.00 92.69 158 GLU A O 1
ATOM 1365 N N . LYS A 1 159 ? 16.311 6.582 9.363 1.00 92.75 159 LYS A N 1
ATOM 1366 C CA . LYS A 1 159 ? 16.046 7.895 9.979 1.00 92.75 159 LYS A CA 1
ATOM 1367 C C . LYS A 1 159 ? 14.961 8.684 9.251 1.00 92.75 159 LYS A C 1
ATOM 1369 O O . LYS A 1 159 ? 14.110 9.290 9.907 1.00 92.75 159 LYS A O 1
ATOM 1374 N N . VAL A 1 160 ? 14.960 8.668 7.919 1.00 92.75 160 VAL A N 1
ATOM 1375 C CA . VAL A 1 160 ? 13.918 9.328 7.117 1.00 92.75 160 VAL A CA 1
ATOM 1376 C C . VAL A 1 160 ? 12.555 8.684 7.373 1.00 92.75 160 VAL A C 1
ATOM 1378 O O . VAL A 1 160 ? 11.574 9.400 7.592 1.00 92.75 160 VAL A O 1
ATOM 1381 N N . LEU A 1 161 ? 12.485 7.351 7.390 1.00 94.00 161 LEU A N 1
ATOM 1382 C CA . LEU A 1 161 ? 11.254 6.619 7.683 1.00 94.00 161 LEU A CA 1
ATOM 1383 C C . LEU A 1 161 ? 10.779 6.878 9.110 1.00 94.00 161 LEU A C 1
ATOM 1385 O O . LEU A 1 161 ? 9.608 7.201 9.298 1.00 94.00 161 LEU A O 1
ATOM 1389 N N . TYR A 1 162 ? 11.677 6.834 10.093 1.00 95.44 162 TYR A N 1
ATOM 1390 C CA . TYR A 1 162 ? 11.371 7.161 11.483 1.00 95.44 162 TYR A CA 1
ATOM 1391 C C . TYR A 1 162 ? 10.727 8.544 11.608 1.00 95.44 162 TYR A C 1
ATOM 1393 O O . TYR A 1 162 ? 9.687 8.687 12.253 1.00 95.44 162 TYR A O 1
ATOM 1401 N N . TYR A 1 163 ? 11.309 9.561 10.970 1.00 95.12 163 TYR A N 1
ATOM 1402 C CA . TYR A 1 163 ? 10.772 10.919 11.002 1.00 95.12 163 TYR A CA 1
ATOM 1403 C C . TYR A 1 163 ? 9.384 11.000 10.349 1.00 95.12 163 TYR A C 1
ATOM 1405 O O . TYR A 1 163 ? 8.433 11.477 10.972 1.00 95.12 163 TYR A O 1
ATOM 1413 N N . ARG A 1 164 ? 9.237 10.480 9.122 1.00 94.25 164 ARG A N 1
ATOM 1414 C CA . ARG A 1 164 ? 7.965 10.515 8.378 1.00 94.25 164 ARG A CA 1
ATOM 1415 C C . ARG A 1 164 ? 6.850 9.751 9.091 1.00 94.25 164 ARG A C 1
ATOM 1417 O O . ARG A 1 164 ? 5.728 10.244 9.178 1.00 94.25 164 ARG A O 1
ATOM 1424 N N . LEU A 1 165 ? 7.154 8.578 9.639 1.00 95.38 165 LEU A N 1
ATOM 1425 C CA . LEU A 1 165 ? 6.188 7.772 10.382 1.00 95.38 165 LEU A CA 1
ATOM 1426 C C . LEU A 1 165 ? 5.798 8.434 11.705 1.00 95.38 165 LEU A C 1
ATOM 1428 O O . LEU A 1 165 ? 4.631 8.392 12.075 1.00 95.38 165 LEU A O 1
ATOM 1432 N N . ASN A 1 166 ? 6.720 9.112 12.393 1.00 95.06 166 ASN A N 1
ATOM 1433 C CA . ASN A 1 166 ? 6.367 9.883 13.586 1.00 95.06 166 ASN A CA 1
ATOM 1434 C C . ASN A 1 166 ? 5.416 11.043 13.283 1.00 95.06 166 ASN A C 1
ATOM 1436 O O . ASN A 1 166 ? 4.519 11.290 14.095 1.00 95.06 166 ASN A O 1
ATOM 1440 N N . LEU A 1 167 ? 5.596 11.727 12.145 1.00 93.00 167 LEU A N 1
ATOM 1441 C CA . LEU A 1 167 ? 4.662 12.752 11.670 1.00 93.00 167 LEU A CA 1
ATOM 1442 C C . LEU A 1 167 ? 3.285 12.149 11.385 1.00 93.00 167 LEU A C 1
ATOM 1444 O O . LEU A 1 167 ? 2.283 12.674 11.864 1.00 93.00 167 LEU A O 1
ATOM 1448 N N . PHE A 1 168 ? 3.238 11.020 10.674 1.00 93.19 168 PHE A N 1
ATOM 1449 C CA . PHE A 1 168 ? 1.992 10.295 10.423 1.00 93.19 168 PHE A CA 1
ATOM 1450 C C . PHE A 1 168 ? 1.291 9.895 11.728 1.00 93.19 168 PHE A C 1
ATOM 1452 O O . PHE A 1 168 ? 0.116 10.189 11.912 1.00 93.19 168 PHE A O 1
ATOM 1459 N N . LEU A 1 169 ? 2.014 9.289 12.671 1.00 94.00 169 LEU A N 1
ATOM 1460 C CA . LEU A 1 169 ? 1.466 8.875 13.962 1.00 94.00 169 LEU A CA 1
ATOM 1461 C C . LEU A 1 169 ? 1.005 10.070 14.812 1.00 94.00 169 LEU A C 1
ATOM 1463 O O . LEU A 1 169 ? 0.031 9.947 15.545 1.00 94.00 169 LEU A O 1
ATOM 1467 N N . ALA A 1 170 ? 1.687 11.216 14.725 1.00 92.31 170 ALA A N 1
ATOM 1468 C CA . ALA A 1 170 ? 1.268 12.436 15.413 1.00 92.31 170 ALA A CA 1
ATOM 1469 C C . ALA A 1 170 ? -0.022 13.003 14.802 1.00 92.31 170 ALA A C 1
ATOM 1471 O O . ALA A 1 170 ? -0.921 13.406 15.536 1.00 92.31 170 ALA A O 1
ATOM 1472 N N . PHE A 1 171 ? -0.139 12.974 13.471 1.00 91.00 171 PHE A N 1
ATOM 1473 C CA . PHE A 1 171 ? -1.378 13.322 12.783 1.00 91.00 171 PHE A CA 1
ATOM 1474 C C . PHE A 1 171 ? -2.515 12.378 13.183 1.00 91.00 171 PHE A C 1
ATOM 1476 O O . PHE A 1 171 ? -3.572 12.847 13.579 1.00 91.00 171 PHE A O 1
ATOM 1483 N N . GLU A 1 172 ? -2.299 11.062 13.162 1.00 90.56 172 GLU A N 1
ATOM 1484 C CA . GLU A 1 172 ? -3.313 10.086 13.583 1.00 90.56 172 GLU A CA 1
ATOM 1485 C C . GLU A 1 172 ? -3.749 10.286 15.045 1.00 90.56 172 GLU A C 1
ATOM 1487 O O . GLU A 1 172 ? -4.919 10.093 15.360 1.00 90.56 172 GLU A O 1
ATOM 1492 N N . GLN A 1 173 ? -2.836 10.704 15.930 1.00 89.12 173 GLN A N 1
ATOM 1493 C CA . GLN A 1 173 ? -3.144 10.982 17.334 1.00 89.12 173 GLN A CA 1
ATOM 1494 C C . GLN A 1 173 ? -3.984 12.258 17.517 1.00 89.12 173 GLN A C 1
ATOM 1496 O O . GLN A 1 173 ? -4.875 12.281 18.364 1.00 89.12 173 GLN A O 1
ATOM 1501 N N . ALA A 1 174 ? -3.681 13.322 16.769 1.00 85.25 174 ALA A N 1
ATOM 1502 C CA . ALA A 1 174 ? -4.280 14.648 16.953 1.00 85.25 174 ALA A CA 1
ATOM 1503 C C . ALA A 1 174 ? -5.446 14.954 15.995 1.00 85.25 174 ALA A C 1
ATOM 1505 O O . ALA A 1 174 ? -6.112 15.976 16.148 1.00 85.25 174 ALA A O 1
ATOM 1506 N N . SER A 1 175 ? -5.676 14.125 14.975 1.00 81.19 175 SER A N 1
ATOM 1507 C CA . SER A 1 175 ? -6.621 14.445 13.906 1.00 81.19 175 SER A CA 1
ATOM 1508 C C . SER A 1 175 ? -8.078 14.316 14.355 1.00 81.19 175 SER A C 1
ATOM 1510 O O . SER A 1 175 ? -8.667 13.233 14.371 1.00 81.19 175 SER A O 1
ATOM 1512 N N . GLU A 1 176 ? -8.699 15.467 14.611 1.00 76.69 176 GLU A N 1
ATOM 1513 C CA . GLU A 1 176 ? -10.154 15.598 14.753 1.00 76.69 176 GLU A CA 1
ATOM 1514 C C . GLU A 1 176 ? -10.908 15.371 13.434 1.00 76.69 176 GLU A C 1
ATOM 1516 O O . GLU A 1 176 ? -12.121 15.170 13.443 1.00 76.69 176 GLU A O 1
ATOM 1521 N N . GLU A 1 177 ? -10.211 15.401 12.295 1.00 77.62 177 GLU A N 1
ATOM 1522 C CA . GLU A 1 177 ? -10.782 15.106 10.979 1.00 77.62 177 GLU A CA 1
ATOM 1523 C C . GLU A 1 177 ? -11.029 13.603 10.815 1.00 77.62 177 GLU A C 1
ATOM 1525 O O . GLU A 1 177 ? -12.075 13.188 10.308 1.00 77.62 177 GLU A O 1
ATOM 1530 N N . ARG A 1 178 ? -10.099 12.764 11.286 1.00 80.31 178 ARG A N 1
ATOM 1531 C CA . ARG A 1 178 ? -10.192 11.307 11.144 1.00 80.31 178 ARG A CA 1
ATOM 1532 C C . ARG A 1 178 ? -11.430 10.737 11.845 1.00 80.31 178 ARG A C 1
ATOM 1534 O O . ARG A 1 178 ? -12.111 9.908 11.246 1.00 80.31 178 ARG A O 1
ATOM 1541 N N . ARG A 1 179 ? -11.749 11.204 13.064 1.00 87.19 179 ARG A N 1
ATOM 1542 C CA . ARG A 1 179 ? -12.887 10.743 13.901 1.00 87.19 179 ARG A CA 1
ATOM 1543 C C . ARG A 1 179 ? -13.074 9.224 13.880 1.00 87.19 179 ARG A C 1
ATOM 1545 O O . ARG A 1 179 ? -14.182 8.734 13.675 1.00 87.19 179 ARG A O 1
ATOM 1552 N N . VAL A 1 180 ? -11.981 8.472 14.020 1.00 93.12 180 VAL A N 1
ATOM 1553 C CA . VAL A 1 180 ? -12.028 7.007 13.939 1.00 93.12 180 VAL A CA 1
ATOM 1554 C C . VAL A 1 180 ? -12.735 6.458 15.169 1.00 93.12 180 VAL A C 1
ATOM 1556 O O . VAL A 1 180 ? -12.292 6.667 16.300 1.00 93.12 180 VAL A O 1
ATOM 1559 N N . LYS A 1 181 ? -13.808 5.705 14.940 1.00 94.56 181 LYS A N 1
ATOM 1560 C CA . LYS A 1 181 ? -14.485 4.906 15.959 1.00 94.56 181 LYS A CA 1
ATOM 1561 C C . LYS A 1 181 ? -13.789 3.563 16.133 1.00 94.56 181 LYS A C 1
ATOM 1563 O O . LYS A 1 181 ? -13.511 3.167 17.262 1.00 94.56 181 LYS A O 1
ATOM 1568 N N . LYS A 1 182 ? -13.487 2.869 15.030 1.00 95.88 182 LYS A N 1
ATOM 1569 C CA . LYS A 1 182 ? -12.676 1.644 15.042 1.00 95.88 182 LYS A CA 1
ATOM 1570 C C . LYS A 1 182 ? -12.039 1.332 13.692 1.00 95.88 182 LYS A C 1
ATOM 1572 O O . LYS A 1 182 ? -12.610 1.652 12.654 1.00 95.88 182 LYS A O 1
ATOM 1577 N N . ILE A 1 183 ? -10.903 0.639 13.716 1.00 97.56 183 ILE A N 1
ATOM 1578 C CA . ILE A 1 183 ? -10.303 0.061 12.506 1.00 97.56 183 ILE A CA 1
ATOM 1579 C C . ILE A 1 183 ? -11.063 -1.217 12.142 1.00 97.56 183 ILE A C 1
ATOM 1581 O O . ILE A 1 183 ? -11.184 -2.119 12.969 1.00 97.56 183 ILE A O 1
ATOM 1585 N N . LEU A 1 184 ? -11.571 -1.316 10.918 1.00 97.75 184 LEU A N 1
ATOM 1586 C CA . LEU A 1 184 ? -12.268 -2.503 10.415 1.00 97.75 184 LEU A CA 1
ATOM 1587 C C . LEU A 1 184 ? -11.290 -3.504 9.799 1.00 97.75 184 LEU A C 1
ATOM 1589 O O . LEU A 1 184 ? -11.331 -4.693 10.119 1.00 97.75 184 LEU A O 1
ATOM 1593 N N . TYR A 1 185 ? -10.398 -3.020 8.932 1.00 98.06 185 TYR A N 1
ATOM 1594 C CA . TYR A 1 185 ? -9.507 -3.863 8.139 1.00 98.06 185 TYR A CA 1
ATOM 1595 C C . TYR A 1 185 ? -8.124 -3.232 7.979 1.00 98.06 185 TYR A C 1
ATOM 1597 O O . TYR A 1 185 ? -8.004 -2.012 7.895 1.00 98.06 185 TYR A O 1
ATOM 1605 N N . LEU A 1 186 ? -7.098 -4.082 7.900 1.00 97.88 186 LEU A N 1
ATOM 1606 C CA . LEU A 1 186 ? -5.713 -3.719 7.593 1.00 97.88 186 LEU A CA 1
ATOM 1607 C C . LEU A 1 186 ? -5.159 -4.699 6.560 1.00 97.88 186 LEU A C 1
ATOM 1609 O O . LEU A 1 186 ? -5.273 -5.912 6.768 1.00 97.88 186 LEU A O 1
ATOM 1613 N N . GLU A 1 187 ? -4.559 -4.188 5.484 1.00 96.69 187 GLU A N 1
ATOM 1614 C CA . GLU A 1 187 ? -3.972 -4.970 4.384 1.00 96.69 187 GLU A CA 1
ATOM 1615 C C . GLU A 1 187 ? -4.899 -6.115 3.940 1.00 96.69 187 GLU A C 1
ATOM 1617 O O . GLU A 1 187 ? -4.488 -7.272 3.771 1.00 96.69 187 GLU A O 1
ATOM 1622 N N . LYS A 1 188 ? -6.203 -5.822 3.849 1.00 96.12 188 LYS A N 1
ATOM 1623 C CA . LYS A 1 188 ? -7.230 -6.837 3.611 1.00 96.12 188 LYS A CA 1
ATOM 1624 C C . LYS A 1 188 ? -7.450 -6.984 2.119 1.00 96.12 188 LYS A C 1
ATOM 1626 O O . LYS A 1 188 ? -7.846 -6.042 1.438 1.00 96.12 188 LYS A O 1
ATOM 1631 N N . ARG A 1 189 ? -7.234 -8.207 1.639 1.00 95.38 189 ARG A N 1
ATOM 1632 C CA . ARG A 1 189 ? -7.630 -8.630 0.301 1.00 95.38 189 ARG A CA 1
ATOM 1633 C C . ARG A 1 189 ? -9.132 -8.912 0.258 1.00 95.38 189 ARG A C 1
ATOM 1635 O O . ARG A 1 189 ? -9.640 -9.679 1.084 1.00 95.38 189 ARG A O 1
ATOM 1642 N N . PHE A 1 190 ? -9.789 -8.310 -0.721 1.00 94.56 190 PHE A N 1
ATOM 1643 C CA . PHE A 1 190 ? -11.175 -8.528 -1.102 1.00 94.56 190 PHE A CA 1
ATOM 1644 C C . PHE A 1 190 ? -11.227 -9.229 -2.455 1.00 94.56 190 PHE A C 1
ATOM 1646 O O . PHE A 1 190 ? -10.368 -9.020 -3.320 1.00 94.56 190 PHE A O 1
ATOM 1653 N N . GLU A 1 191 ? -12.235 -10.076 -2.609 1.00 94.94 191 GLU A N 1
ATOM 1654 C CA . GLU A 1 191 ? -12.544 -10.776 -3.847 1.00 94.94 191 GLU A CA 1
ATOM 1655 C C . GLU A 1 191 ? -14.036 -10.587 -4.090 1.00 94.94 191 GLU A C 1
ATOM 1657 O O . GLU A 1 191 ? -14.863 -11.000 -3.278 1.00 94.94 191 GLU A O 1
ATOM 1662 N N . GLU A 1 192 ? -14.363 -9.893 -5.171 1.00 93.75 192 GLU A N 1
ATOM 1663 C CA . GLU A 1 192 ? -15.727 -9.535 -5.531 1.00 93.75 192 GLU A CA 1
ATOM 1664 C C . GLU A 1 192 ? -16.012 -9.916 -6.979 1.00 93.75 192 GLU A C 1
ATOM 1666 O O . GLU A 1 192 ? -15.106 -10.184 -7.766 1.00 93.75 192 GLU A O 1
ATOM 1671 N N . GLN A 1 193 ? -17.291 -9.925 -7.341 1.00 93.12 193 GL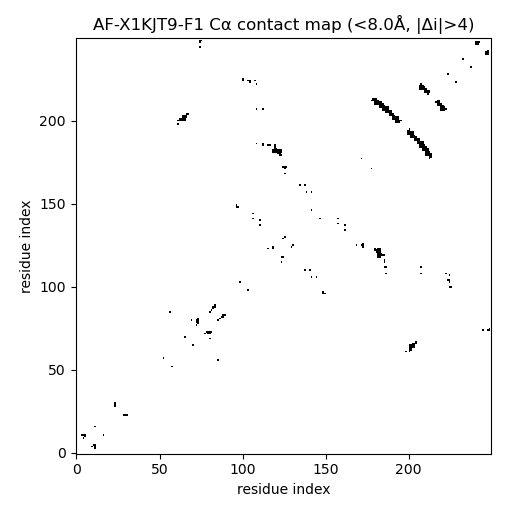N A N 1
ATOM 1672 C CA . GLN A 1 193 ? -17.734 -10.201 -8.699 1.00 93.12 193 GLN A CA 1
ATOM 1673 C C . GLN A 1 193 ? -18.364 -8.959 -9.310 1.00 93.12 193 GLN A C 1
ATOM 1675 O O . GLN A 1 193 ? -19.399 -8.477 -8.850 1.00 93.12 193 GLN A O 1
ATOM 1680 N N . ILE A 1 194 ? -17.759 -8.460 -10.385 1.00 90.44 194 ILE A N 1
ATOM 1681 C CA . ILE A 1 194 ? -18.271 -7.318 -11.136 1.00 90.44 194 ILE A CA 1
ATOM 1682 C C . ILE A 1 194 ? -19.066 -7.845 -12.325 1.00 90.44 194 ILE A C 1
ATOM 1684 O O . ILE A 1 194 ? -18.533 -8.508 -13.219 1.00 90.44 194 ILE A O 1
ATOM 1688 N N . LYS A 1 195 ? -20.360 -7.526 -12.354 1.00 90.12 195 LYS A N 1
ATOM 1689 C CA . LYS A 1 195 ? -21.235 -7.846 -13.482 1.00 90.12 195 LYS A CA 1
ATOM 1690 C C . LYS A 1 195 ? -21.171 -6.730 -14.522 1.00 90.12 195 LYS A C 1
ATOM 1692 O O . LYS A 1 195 ? -21.623 -5.617 -14.270 1.00 90.12 195 LYS A O 1
ATOM 1697 N N . LEU A 1 196 ? -20.647 -7.039 -15.705 1.00 85.62 196 LEU A N 1
ATOM 1698 C CA . LEU A 1 196 ? -20.595 -6.130 -16.850 1.00 85.62 196 LEU A CA 1
ATOM 1699 C C . LEU A 1 196 ? -21.409 -6.719 -18.003 1.00 85.62 196 LEU A C 1
ATOM 1701 O O . LEU A 1 196 ? -21.048 -7.743 -18.587 1.00 85.62 196 LEU A O 1
ATOM 1705 N N . SER A 1 197 ? -22.508 -6.052 -18.363 1.00 83.50 197 SER A N 1
ATOM 1706 C CA . SER A 1 197 ? -23.464 -6.558 -19.358 1.00 83.50 197 SER A CA 1
ATOM 1707 C C . SER A 1 197 ? -23.930 -7.988 -19.009 1.00 83.50 197 SER A C 1
ATOM 1709 O O . SER A 1 197 ? -24.512 -8.207 -17.947 1.00 83.50 197 SER A O 1
ATOM 1711 N N . ASN A 1 198 ? -23.628 -8.968 -19.869 1.00 85.69 198 ASN A N 1
ATOM 1712 C CA . ASN A 1 198 ? -24.004 -10.375 -19.706 1.00 85.69 198 ASN A CA 1
ATOM 1713 C C . ASN A 1 198 ? -22.838 -11.250 -19.209 1.00 85.69 198 ASN A C 1
ATOM 1715 O O . ASN A 1 198 ? -22.859 -12.463 -19.399 1.00 85.69 198 ASN A O 1
ATOM 1719 N N . THR A 1 199 ? -21.772 -10.667 -18.656 1.00 86.75 199 THR A N 1
ATOM 1720 C CA . THR A 1 199 ? -20.607 -11.417 -18.160 1.00 86.75 199 THR A CA 1
ATOM 1721 C C . THR A 1 199 ? -20.239 -10.961 -16.753 1.00 86.75 199 THR A C 1
ATOM 1723 O O . THR A 1 199 ? -20.283 -9.773 -16.440 1.00 86.75 199 THR A O 1
ATOM 1726 N N . THR A 1 200 ? -19.879 -11.920 -15.908 1.00 92.00 200 THR A N 1
ATOM 1727 C CA . THR A 1 200 ? -19.364 -11.675 -14.561 1.00 92.00 200 THR A CA 1
ATOM 1728 C C . THR A 1 200 ? -17.856 -11.862 -14.572 1.00 92.00 200 THR A C 1
ATOM 1730 O O . THR A 1 200 ? -17.369 -12.830 -15.152 1.00 92.00 200 THR A O 1
ATOM 1733 N N . PHE A 1 201 ? -17.139 -10.941 -13.939 1.00 92.38 201 PHE A N 1
ATOM 1734 C CA . PHE A 1 201 ? -15.692 -10.991 -13.794 1.00 92.38 201 PHE A CA 1
ATOM 1735 C C . PHE A 1 201 ? -15.325 -11.003 -12.318 1.00 92.38 201 PHE A C 1
ATOM 1737 O O . PHE A 1 201 ? -15.807 -10.161 -11.559 1.00 92.38 201 PHE A O 1
ATOM 1744 N N . ASP A 1 202 ? -14.442 -11.916 -11.928 1.00 94.31 202 ASP A N 1
ATOM 1745 C CA . ASP A 1 202 ? -13.837 -11.872 -10.603 1.00 94.31 202 ASP A CA 1
ATOM 1746 C C . ASP A 1 202 ? -12.879 -10.674 -10.537 1.00 94.31 202 ASP A C 1
ATOM 1748 O O . ASP A 1 202 ? -12.077 -10.441 -11.447 1.00 94.31 202 ASP A O 1
ATOM 1752 N N . PHE A 1 203 ? -12.953 -9.900 -9.463 1.00 94.69 203 PHE A N 1
ATOM 1753 C CA . PHE A 1 203 ? -12.135 -8.721 -9.233 1.00 94.69 203 PHE A CA 1
ATOM 1754 C C . PHE A 1 203 ? -11.529 -8.771 -7.835 1.00 94.69 203 PHE A C 1
ATOM 1756 O O . PHE A 1 203 ? -12.208 -8.978 -6.834 1.00 94.69 203 PHE A O 1
ATOM 1763 N N . THR A 1 204 ? -10.217 -8.583 -7.778 1.00 94.56 204 THR A N 1
ATOM 1764 C CA . THR A 1 204 ? -9.422 -8.702 -6.558 1.00 94.56 204 THR A CA 1
ATOM 1765 C C . THR A 1 204 ? -8.685 -7.403 -6.293 1.00 94.56 204 THR A C 1
ATOM 1767 O O . THR A 1 204 ? -8.076 -6.819 -7.197 1.00 94.56 204 THR A O 1
ATOM 1770 N N . TYR A 1 205 ? -8.722 -6.954 -5.046 1.00 93.00 205 TYR A N 1
ATOM 1771 C CA . TYR A 1 205 ? -8.018 -5.758 -4.602 1.00 93.00 205 TYR A CA 1
ATOM 1772 C C . TYR A 1 205 ? -7.633 -5.888 -3.132 1.00 93.00 205 TYR A C 1
ATOM 1774 O O . TYR A 1 205 ? -8.240 -6.644 -2.376 1.00 93.00 205 TYR A O 1
ATOM 1782 N N . THR A 1 206 ? -6.599 -5.155 -2.738 1.00 93.19 206 THR A N 1
ATOM 1783 C CA . THR A 1 206 ? -6.177 -5.036 -1.344 1.00 93.19 206 THR A CA 1
ATOM 1784 C C . THR A 1 206 ? -6.389 -3.596 -0.923 1.00 93.19 206 THR A C 1
ATOM 1786 O O . THR A 1 206 ? -6.065 -2.688 -1.685 1.00 93.19 206 THR A O 1
ATOM 1789 N N . VAL A 1 207 ? -6.955 -3.403 0.264 1.00 94.19 207 VAL A N 1
ATOM 1790 C CA . VAL A 1 207 ? -7.094 -2.086 0.885 1.00 94.19 207 VAL A CA 1
ATOM 1791 C C . VAL A 1 207 ? -6.180 -2.024 2.101 1.00 94.19 207 VAL A C 1
ATOM 1793 O O . VAL A 1 207 ? -6.247 -2.910 2.960 1.00 94.19 207 VAL A O 1
ATOM 1796 N N . ASP A 1 208 ? -5.352 -0.984 2.174 1.00 95.81 208 ASP A N 1
ATOM 1797 C CA . ASP A 1 208 ? -4.325 -0.859 3.211 1.00 95.81 208 ASP A CA 1
ATOM 1798 C C . ASP A 1 208 ? -4.946 -0.672 4.594 1.00 95.81 208 ASP A C 1
ATOM 1800 O O . ASP A 1 208 ? -4.581 -1.376 5.538 1.00 95.81 208 ASP A O 1
ATOM 1804 N N . ARG A 1 209 ? -5.929 0.229 4.723 1.00 96.38 209 ARG A N 1
ATOM 1805 C CA . ARG A 1 209 ? -6.703 0.396 5.958 1.00 96.38 209 ARG A CA 1
ATOM 1806 C C . ARG A 1 209 ? -8.120 0.900 5.699 1.00 96.38 209 ARG A C 1
ATOM 1808 O O . ARG A 1 209 ? -8.344 1.786 4.876 1.00 96.38 209 ARG A O 1
ATOM 1815 N N . VAL A 1 210 ? -9.070 0.342 6.444 1.00 97.00 210 VAL A N 1
ATOM 1816 C CA . VAL A 1 210 ? -10.479 0.751 6.441 1.00 97.00 210 VAL A CA 1
ATOM 1817 C C . VAL A 1 210 ? -10.899 1.072 7.866 1.00 97.00 210 VAL A C 1
ATOM 1819 O O . VAL A 1 210 ? -10.806 0.208 8.739 1.00 97.00 210 VAL A O 1
ATOM 1822 N N . ASP A 1 211 ? -11.413 2.277 8.076 1.00 96.25 211 ASP A N 1
ATOM 1823 C CA . ASP A 1 211 ? -11.874 2.778 9.367 1.00 96.25 211 ASP A CA 1
ATOM 1824 C C . ASP A 1 211 ? -13.386 3.043 9.340 1.00 96.25 211 ASP A C 1
ATOM 1826 O O . ASP A 1 211 ? -13.913 3.602 8.379 1.00 96.25 211 ASP A O 1
ATOM 1830 N N . GLU A 1 212 ? -14.083 2.690 10.420 1.00 96.50 212 GLU A N 1
ATOM 1831 C CA . GLU A 1 212 ? -15.423 3.208 10.719 1.00 96.50 212 GLU A CA 1
ATOM 1832 C C . GLU A 1 212 ? -15.265 4.514 11.501 1.00 96.50 212 GLU A C 1
ATOM 1834 O O . GLU A 1 212 ? -14.554 4.553 12.515 1.00 96.50 212 GLU A O 1
ATOM 1839 N N . ARG A 1 213 ? -15.925 5.580 11.050 1.00 95.12 213 ARG A N 1
ATOM 1840 C CA . ARG A 1 213 ? -15.931 6.888 11.713 1.00 95.12 213 ARG A CA 1
ATOM 1841 C C . ARG A 1 213 ? -17.064 6.991 12.731 1.00 95.12 213 ARG A C 1
ATOM 1843 O O . ARG A 1 213 ? -18.013 6.211 12.727 1.00 95.12 213 ARG A O 1
ATOM 1850 N N . GLU A 1 214 ? -16.958 7.957 13.636 1.00 94.12 214 GLU A N 1
ATOM 1851 C CA . GLU A 1 214 ? -17.941 8.186 14.706 1.00 94.12 214 GLU A CA 1
ATOM 1852 C C . GLU A 1 214 ? -19.352 8.504 14.179 1.00 94.12 214 GLU A C 1
ATOM 1854 O O . GLU A 1 214 ? -20.333 8.148 14.827 1.00 94.12 214 GLU A O 1
ATOM 1859 N N . ASP A 1 215 ? -19.462 9.096 12.985 1.00 93.12 215 ASP A N 1
ATOM 1860 C CA . ASP A 1 215 ? -20.727 9.370 12.286 1.00 93.12 215 ASP A CA 1
ATOM 1861 C C . ASP A 1 215 ? -21.290 8.159 11.508 1.00 93.12 215 ASP A C 1
ATOM 1863 O O . ASP A 1 215 ? -22.330 8.269 10.861 1.00 93.12 215 ASP A O 1
ATOM 1867 N N . GLY A 1 216 ? -20.618 7.004 11.567 1.00 92.81 216 GLY A N 1
ATOM 1868 C CA . GLY A 1 216 ? -20.991 5.779 10.856 1.00 92.81 216 GLY A CA 1
ATOM 1869 C C . GLY A 1 216 ? -20.489 5.695 9.412 1.00 92.81 216 GLY A C 1
ATOM 1870 O O . GLY A 1 216 ? -20.692 4.665 8.769 1.00 92.81 216 GLY A O 1
ATOM 1871 N N . SER A 1 217 ? -19.820 6.730 8.892 1.00 94.12 217 SER A N 1
ATOM 1872 C CA . SER A 1 217 ? -19.198 6.681 7.564 1.00 94.12 217 SER A CA 1
ATOM 1873 C C . SER A 1 217 ? -17.939 5.803 7.548 1.00 94.12 217 SER A C 1
ATOM 1875 O O . SER A 1 217 ? -17.317 5.548 8.582 1.00 94.12 217 SER A O 1
ATOM 1877 N N . VAL A 1 218 ? -17.554 5.330 6.359 1.00 93.62 218 VAL A N 1
ATOM 1878 C CA . VAL A 1 218 ? -16.345 4.519 6.155 1.00 93.62 218 VAL A CA 1
ATOM 1879 C C . VAL A 1 218 ? -15.255 5.372 5.518 1.00 93.62 218 VAL A C 1
ATOM 1881 O O . VAL A 1 218 ? -15.490 6.050 4.518 1.00 93.62 218 VAL A O 1
ATOM 1884 N N . LEU A 1 219 ? -14.050 5.308 6.078 1.00 92.25 219 LEU A N 1
ATOM 1885 C CA . LEU A 1 219 ? -12.851 5.940 5.541 1.00 92.25 219 LEU A CA 1
ATOM 1886 C C . LEU A 1 219 ? -11.887 4.871 5.032 1.00 92.25 219 LEU A C 1
ATOM 1888 O O . LEU A 1 219 ? -11.503 3.966 5.770 1.00 92.25 219 LEU A O 1
ATOM 1892 N N . ILE A 1 220 ? -11.466 5.012 3.779 1.00 93.12 220 ILE A N 1
ATOM 1893 C CA . ILE A 1 220 ? -10.432 4.179 3.168 1.00 93.12 220 ILE A CA 1
ATOM 1894 C C . ILE A 1 220 ? -9.127 4.971 3.152 1.00 93.12 220 ILE A C 1
ATOM 1896 O O . ILE A 1 220 ? -9.097 6.115 2.692 1.00 93.12 220 ILE A O 1
ATOM 1900 N N . LEU A 1 221 ? -8.054 4.366 3.655 1.00 91.62 221 LEU A N 1
ATOM 1901 C CA . LEU A 1 221 ? -6.709 4.920 3.616 1.00 91.62 221 LEU A CA 1
ATOM 1902 C C . LEU A 1 221 ? -5.837 4.049 2.713 1.00 91.62 221 LEU A C 1
ATOM 1904 O O . LEU A 1 221 ? -5.862 2.823 2.814 1.00 91.62 221 LEU A O 1
ATOM 1908 N N . ASP A 1 222 ? -5.054 4.718 1.874 1.00 91.38 222 ASP A N 1
ATOM 1909 C CA . ASP A 1 222 ? -4.020 4.128 1.030 1.00 91.38 222 ASP A CA 1
ATOM 1910 C C . ASP A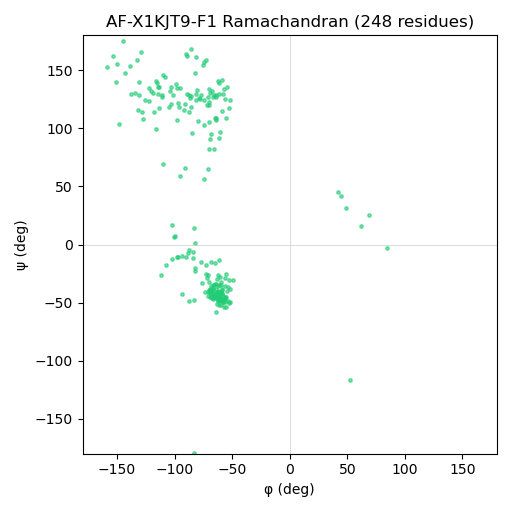 1 222 ? -2.683 4.808 1.375 1.00 91.38 222 ASP A C 1
ATOM 1912 O O . ASP A 1 222 ? -2.573 6.042 1.395 1.00 91.38 222 ASP A O 1
ATOM 1916 N N . TYR A 1 223 ? -1.689 4.012 1.756 1.00 91.88 223 TYR A N 1
ATOM 1917 C CA . TYR A 1 223 ? -0.385 4.487 2.188 1.00 91.88 223 TYR A CA 1
ATOM 1918 C C . TYR A 1 223 ? 0.512 4.697 0.967 1.00 91.88 223 TYR A C 1
ATOM 1920 O O . TYR A 1 223 ? 0.858 3.769 0.242 1.00 91.88 223 TYR A O 1
ATOM 1928 N N . LYS A 1 224 ? 0.953 5.939 0.745 1.00 88.62 224 LYS A N 1
ATOM 1929 C CA . LYS A 1 224 ? 1.903 6.272 -0.326 1.00 88.62 224 LYS A CA 1
ATOM 1930 C C . LYS A 1 224 ? 3.230 6.752 0.242 1.00 88.62 224 LYS A C 1
ATOM 1932 O O . LYS A 1 224 ? 3.281 7.659 1.068 1.00 88.62 224 LYS A O 1
ATOM 1937 N N . THR A 1 225 ? 4.319 6.153 -0.236 1.00 81.94 225 THR A N 1
ATOM 1938 C CA . THR A 1 225 ? 5.700 6.508 0.137 1.00 81.94 225 THR A CA 1
ATOM 1939 C C . THR A 1 225 ? 6.420 7.359 -0.922 1.00 81.94 225 THR A C 1
ATOM 1941 O O . THR A 1 225 ? 7.473 7.928 -0.624 1.00 81.94 225 THR A O 1
ATOM 1944 N N . GLY A 1 226 ? 5.858 7.472 -2.134 1.00 68.69 226 GLY A N 1
ATOM 1945 C CA . GLY A 1 226 ? 6.386 8.266 -3.254 1.00 68.69 226 GLY A CA 1
ATOM 1946 C C . GLY A 1 226 ? 5.972 9.745 -3.236 1.00 68.69 226 GLY A C 1
ATOM 1947 O O . GLY A 1 226 ? 5.092 10.146 -2.480 1.00 68.69 226 GLY A O 1
ATOM 1948 N N . SER A 1 227 ? 6.618 10.560 -4.076 1.00 55.44 227 SER A N 1
ATOM 1949 C CA . SER A 1 227 ? 6.416 12.018 -4.174 1.00 55.44 227 SER A CA 1
ATOM 1950 C C . SER A 1 227 ? 5.101 12.435 -4.841 1.00 55.44 227 SER A C 1
ATOM 1952 O O . SER A 1 227 ? 4.583 13.504 -4.530 1.00 55.44 227 SER A O 1
ATOM 1954 N N . ASP A 1 228 ? 4.530 11.583 -5.693 1.00 50.91 228 ASP A N 1
ATOM 1955 C CA . ASP A 1 228 ? 3.284 11.854 -6.420 1.00 50.91 228 ASP A CA 1
ATOM 1956 C C . ASP A 1 228 ? 2.073 11.267 -5.690 1.00 50.91 228 ASP A C 1
ATOM 1958 O O . ASP A 1 228 ? 1.338 10.426 -6.213 1.00 50.91 228 ASP A O 1
ATOM 1962 N N . ALA A 1 229 ? 1.853 11.699 -4.448 1.00 46.44 229 ALA A N 1
ATOM 1963 C CA . ALA A 1 229 ? 0.579 11.460 -3.782 1.00 46.44 229 ALA A CA 1
ATOM 1964 C C . ALA A 1 229 ? -0.494 12.327 -4.463 1.00 46.44 229 ALA A C 1
ATOM 1966 O O . ALA A 1 229 ? -0.814 13.429 -4.011 1.00 46.44 229 ALA A O 1
ATOM 1967 N N . LEU A 1 230 ? -1.025 11.845 -5.592 1.00 47.25 230 LEU A N 1
ATOM 1968 C CA . LEU A 1 230 ? -2.247 12.379 -6.181 1.00 47.25 230 LEU A CA 1
ATOM 1969 C C . LEU A 1 230 ? -3.310 12.372 -5.081 1.00 47.25 230 LEU A C 1
ATOM 1971 O O . LEU A 1 230 ? -3.649 11.323 -4.533 1.00 47.25 230 LEU A O 1
ATOM 1975 N N . ARG A 1 231 ? -3.806 13.559 -4.719 1.00 46.97 231 ARG A N 1
ATOM 1976 C CA . ARG A 1 231 ? -4.939 13.669 -3.798 1.00 46.97 231 ARG A CA 1
ATOM 1977 C C . ARG A 1 231 ? -6.098 12.870 -4.403 1.00 46.97 231 ARG A C 1
ATOM 1979 O O . ARG A 1 231 ? -6.332 13.035 -5.605 1.00 46.97 231 ARG A O 1
ATOM 1986 N N . PRO A 1 232 ? -6.808 12.031 -3.627 1.00 45.19 232 PRO A N 1
ATOM 1987 C CA . PRO A 1 232 ? -7.952 11.306 -4.156 1.00 45.19 232 PRO A CA 1
ATOM 1988 C C . PRO A 1 232 ? -8.897 12.303 -4.829 1.00 45.19 232 PRO A C 1
ATOM 1990 O O . PRO A 1 232 ? -9.264 13.322 -4.236 1.00 45.19 232 PRO A O 1
ATOM 1993 N N . GLN A 1 233 ? -9.215 12.059 -6.102 1.00 47.69 233 GLN A N 1
ATOM 1994 C CA . GLN A 1 233 ? -10.183 12.887 -6.809 1.00 47.69 233 GLN A CA 1
ATOM 1995 C C . GLN A 1 233 ? -11.530 12.757 -6.093 1.00 47.69 233 GLN A C 1
ATOM 1997 O O . GLN A 1 233 ? -11.886 11.671 -5.637 1.00 47.69 233 GLN A O 1
ATOM 2002 N N . GLN A 1 234 ? -12.274 13.861 -5.978 1.00 51.62 234 GLN A N 1
ATOM 2003 C CA . GLN A 1 234 ? -13.649 13.794 -5.486 1.00 51.62 234 GLN A CA 1
ATOM 2004 C C . GLN A 1 234 ? -14.431 12.793 -6.345 1.00 51.62 234 GLN A C 1
ATOM 2006 O O . GLN A 1 234 ? -14.316 12.809 -7.572 1.00 51.62 234 GLN A O 1
ATOM 2011 N N . THR A 1 235 ? -15.219 11.930 -5.701 1.00 52.28 235 THR A N 1
ATOM 2012 C CA . THR A 1 235 ? -16.001 10.871 -6.359 1.00 52.28 235 THR A CA 1
ATOM 2013 C C . THR A 1 235 ? -16.936 11.404 -7.444 1.00 52.28 235 THR A C 1
ATOM 2015 O O . THR A 1 235 ? -17.188 10.702 -8.415 1.00 52.28 235 THR A O 1
ATOM 2018 N N . SER A 1 236 ? -17.352 12.670 -7.350 1.00 53.84 236 SER A N 1
ATOM 2019 C CA . SER A 1 236 ? -18.127 13.376 -8.379 1.00 53.84 236 SER A CA 1
ATOM 2020 C C . SER A 1 236 ? -17.481 13.336 -9.770 1.00 53.84 236 SER A C 1
ATOM 2022 O O . SER A 1 236 ? -18.174 13.160 -10.765 1.00 53.84 236 SER A O 1
ATOM 2024 N N . LYS A 1 237 ? -16.146 13.404 -9.864 1.00 55.84 237 LYS A N 1
ATOM 2025 C CA . LYS A 1 237 ? -15.440 13.286 -11.154 1.00 55.84 237 LYS A CA 1
ATOM 2026 C C . LYS A 1 237 ? -15.476 11.874 -11.740 1.00 55.84 237 LYS A C 1
ATOM 2028 O O . LYS A 1 237 ? -15.366 11.725 -12.953 1.00 55.84 237 LYS A O 1
ATOM 2033 N N . LEU A 1 238 ? -15.609 10.848 -10.897 1.00 57.16 238 LEU A N 1
ATOM 2034 C CA . LEU A 1 238 ? -15.690 9.454 -11.339 1.00 57.16 238 LEU A CA 1
ATOM 2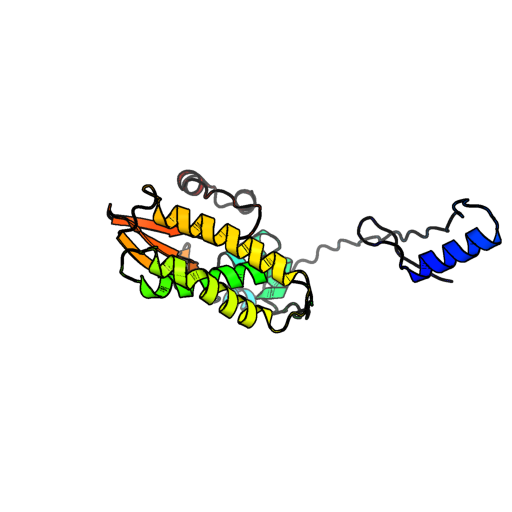035 C C . LEU A 1 238 ? -17.073 9.131 -11.917 1.00 57.16 238 LEU A C 1
ATOM 2037 O O . LEU A 1 238 ? -17.165 8.343 -12.854 1.00 57.16 238 LEU A O 1
ATOM 2041 N N . GLU A 1 239 ? -18.130 9.756 -11.396 1.00 58.75 239 GLU A N 1
ATOM 2042 C CA . GLU A 1 239 ? -19.510 9.569 -11.868 1.00 58.75 239 GLU A CA 1
ATOM 2043 C C . GLU A 1 239 ? -19.745 10.179 -13.259 1.00 58.75 239 GLU A C 1
ATOM 2045 O O . GLU A 1 239 ? -20.504 9.636 -14.060 1.00 58.75 239 GLU A O 1
ATOM 2050 N N . GLU A 1 240 ? -19.049 11.272 -13.580 1.00 63.06 240 GLU A N 1
ATOM 2051 C CA . GLU A 1 240 ? -19.152 11.974 -14.868 1.00 63.06 240 GLU A CA 1
ATOM 2052 C C . GLU A 1 240 ? -18.201 11.417 -15.949 1.00 63.06 240 GLU A C 1
ATOM 2054 O O . GLU A 1 240 ? -18.220 11.852 -17.106 1.00 63.06 240 GLU A O 1
ATOM 2059 N N . MET A 1 241 ? -17.347 10.453 -15.595 1.00 60.50 241 MET A N 1
ATOM 2060 C CA . MET A 1 241 ? -16.288 9.961 -16.472 1.00 60.50 241 MET A CA 1
ATOM 2061 C C . MET A 1 241 ? -16.849 9.068 -17.589 1.00 60.50 241 MET A C 1
ATOM 2063 O O . MET A 1 241 ? -17.484 8.042 -17.348 1.00 60.50 241 MET A O 1
ATOM 2067 N N . GLN A 1 242 ? -16.571 9.411 -18.852 1.00 59.03 242 GLN A N 1
ATOM 2068 C CA . GLN A 1 242 ? -16.934 8.540 -19.972 1.00 59.03 242 GLN A CA 1
ATOM 2069 C C . GLN A 1 242 ? -16.050 7.285 -19.982 1.00 59.03 242 GLN A C 1
ATOM 2071 O O . GLN A 1 242 ? -14.825 7.380 -20.044 1.00 59.03 242 GLN A O 1
ATOM 2076 N N . PHE A 1 243 ? -16.657 6.096 -20.021 1.00 61.28 243 PHE A N 1
ATOM 2077 C CA . PHE A 1 243 ? -15.952 4.808 -20.114 1.00 61.28 243 PHE A CA 1
ATOM 2078 C C . PHE A 1 243 ? -15.389 4.529 -21.521 1.00 61.28 243 PHE A C 1
ATOM 2080 O O . PHE A 1 243 ? -15.690 3.514 -22.152 1.00 61.28 243 PHE A O 1
ATOM 2087 N N . LYS A 1 244 ? -14.558 5.432 -22.045 1.00 60.44 244 LYS A N 1
ATOM 2088 C CA . LYS A 1 244 ? -13.766 5.213 -23.262 1.00 60.44 244 LYS A CA 1
ATOM 2089 C C . LYS A 1 244 ? -12.303 5.054 -22.887 1.00 60.44 244 LYS A C 1
ATOM 2091 O O . LYS A 1 244 ? -11.798 5.733 -22.003 1.00 60.44 244 LYS A O 1
ATOM 2096 N N . ARG A 1 245 ? -11.587 4.183 -23.599 1.00 55.47 245 ARG A N 1
ATOM 2097 C CA . ARG A 1 245 ? -10.171 3.896 -23.322 1.00 55.47 245 ARG A CA 1
ATOM 2098 C C . ARG A 1 245 ? -9.282 5.147 -23.337 1.00 55.47 245 ARG A C 1
ATOM 2100 O O . ARG A 1 245 ? -8.331 5.221 -22.568 1.00 55.47 245 ARG A O 1
ATOM 2107 N N . GLU A 1 246 ? -9.587 6.097 -24.214 1.00 59.97 246 GLU A N 1
ATOM 2108 C CA . GLU A 1 246 ? -8.908 7.396 -24.300 1.00 59.97 246 GLU A CA 1
ATOM 2109 C C . GLU A 1 246 ? -9.228 8.281 -23.090 1.00 59.97 246 GLU A C 1
ATOM 2111 O O . GLU A 1 246 ? -8.334 8.916 -22.550 1.00 59.97 246 GLU A O 1
ATOM 2116 N N . SER A 1 247 ? -10.474 8.250 -22.616 1.00 55.62 247 SER A N 1
ATOM 2117 C CA . SER A 1 247 ? -10.947 9.002 -21.451 1.00 55.62 247 SER A CA 1
ATOM 2118 C C . SER A 1 247 ? -10.422 8.458 -20.119 1.00 55.62 247 SER A C 1
ATOM 2120 O O . SER A 1 247 ? -10.264 9.229 -19.189 1.00 55.62 247 SER A O 1
ATOM 2122 N N . ILE A 1 248 ? -10.129 7.154 -20.029 1.00 56.34 248 ILE A N 1
ATOM 2123 C CA . ILE A 1 248 ? -9.575 6.511 -18.819 1.00 56.34 248 ILE A CA 1
ATOM 2124 C C . ILE A 1 248 ? -8.047 6.703 -18.724 1.00 56.34 248 ILE A C 1
ATOM 2126 O O . ILE A 1 248 ? -7.459 6.540 -17.661 1.00 56.34 248 ILE A O 1
ATOM 2130 N N . ARG A 1 249 ? -7.372 7.015 -19.839 1.00 51.22 249 ARG A N 1
ATOM 2131 C CA . ARG A 1 249 ? -5.912 7.217 -19.870 1.00 51.22 249 ARG A CA 1
ATOM 2132 C C . ARG A 1 249 ? -5.457 8.572 -19.313 1.00 51.22 249 ARG A C 1
ATOM 2134 O O . ARG A 1 249 ? -4.255 8.707 -19.089 1.00 51.22 249 ARG A O 1
ATOM 2141 N N . ASN A 1 250 ? -6.374 9.528 -19.154 1.00 37.84 250 ASN A N 1
ATOM 2142 C CA . ASN A 1 250 ? -6.096 10.898 -18.716 1.00 37.84 250 ASN A CA 1
ATOM 2143 C C . ASN A 1 250 ? -6.335 11.084 -17.219 1.00 37.84 250 ASN A C 1
ATOM 2145 O O . ASN A 1 250 ? -7.375 10.595 -16.730 1.00 37.84 250 ASN A O 1
#

Secondary structure (DSSP, 8-state):
------BTTBPPPHHHHHHHHHHHHHHT-----------------------PPPHHHHHHHHHSPB-HHHHHHHHH-HHHHIIIIIS-PPPP----SSPPHHHHHHHHHHHHHHHHGGGBTS-----HHHHHHHHHHHHHHHHHHHTT---TTHHHHHHHHHHHHHHHHHHHHH-TTT-EEEEEEEEEEEEEEEEETTEEEEEEEEEEEEEEETTS-EEEE----SS--PPPPPTHHHHT----HHHH--

Organism: NCBI:txid412755

pLDDT: mean 82.75, std 14.05, range [37.84, 98.06]

Solvent-accessible surface area (backbone atoms only — not comparable to full-atom values): 15604 Å² total; per-residue (Å²): 136,91,83,85,70,78,55,101,88,38,73,74,53,71,70,57,51,50,54,52,48,56,50,32,62,75,66,77,41,90,70,82,73,87,71,90,81,83,83,78,87,77,81,76,79,80,71,83,80,79,81,81,82,50,72,67,58,52,54,49,59,53,74,44,70,42,32,69,70,58,52,49,39,35,73,74,33,54,67,58,33,41,43,40,70,72,69,59,52,73,79,77,83,72,90,61,85,68,87,52,73,65,56,56,39,54,50,52,53,53,53,51,40,63,72,47,54,86,22,55,78,28,50,76,74,72,44,72,68,51,61,66,48,43,63,59,54,49,51,56,50,49,49,66,74,43,63,89,52,91,57,86,60,52,61,57,50,51,53,52,50,53,53,55,50,49,52,50,50,49,46,69,58,68,42,78,82,66,42,62,47,21,30,69,44,56,66,39,74,48,79,46,74,49,75,55,92,95,45,66,33,44,37,40,51,70,44,51,31,33,30,34,25,74,89,71,48,78,46,81,45,78,90,75,80,64,93,82,69,71,71,81,72,62,67,70,61,63,74,72,54,62,98,41,79,74,60,69,74,105

Sequence (250 aa):
HLIYEENSEKERSRFIEEIIWQRQKKKKAFAIEPIPQVSFSTEVLLTKREIRKTAEMVEFLRRWPYSATRIDTYLRCPLQFYYKYVLGFEEKEKLSEDIEGKEVGIFVHQLLKDLFARFINKKPEINQEFRGKFPEILAEKFETFFSKKKRPDLFMLEKVLYYRLNLFLAFEQASEERRVKKILYLEKRFEEQIKLSNTTFDFTYTVDRVDEREDGSVLILDYKTGSDALRPQQTSKLEEMQFKRESIRN